Protein AF-A0A9P6XZH1-F1 (afdb_monomer)

Mean predicted aligned error: 18.63 Å

Solvent-accessibl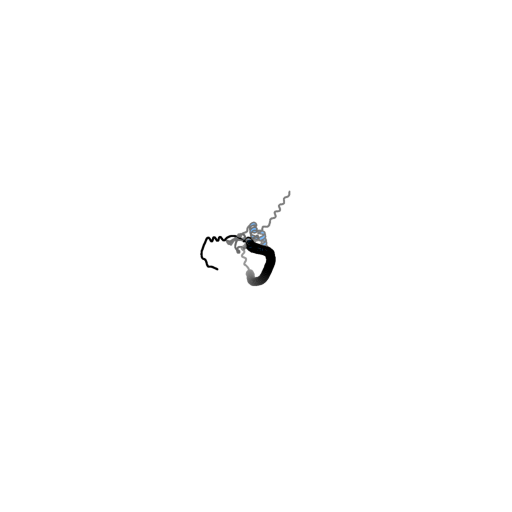e surface area (backbone atoms only — not comparable to full-atom values): 17317 Å² total; per-residue (Å²): 142,83,88,78,87,81,80,76,79,73,77,48,61,61,55,54,50,51,54,50,51,27,68,75,72,69,54,62,86,68,55,46,74,47,50,29,35,48,49,99,85,66,49,80,48,71,55,87,43,54,71,54,45,64,63,44,70,82,64,52,63,77,87,79,59,94,59,92,83,62,76,56,80,43,74,48,82,42,76,55,95,71,75,96,70,89,69,82,79,54,74,65,58,53,51,52,50,52,53,49,50,53,52,50,53,52,50,51,51,51,49,53,54,50,50,54,52,51,52,52,54,50,51,55,50,50,55,54,49,53,54,52,50,53,51,51,52,52,52,50,54,53,52,50,50,54,52,50,53,52,51,52,52,54,49,50,54,52,52,51,52,53,50,54,53,51,54,51,52,52,48,52,52,51,51,54,51,49,53,53,50,52,51,52,52,48,53,52,50,56,51,51,51,52,50,51,53,52,52,50,54,52,52,51,52,53,53,49,53,52,50,51,54,53,50,53,51,51,52,54,51,51,50,53,51,52,51,51,52,51,51,51,50,53,50,51,52,52,50,52,52,52,50,52,51,52,51,51,51,54,49,49,53,49,52,50,50,50,51,53,50,52,50,48,51,53,47,51,58,52,51,59,67,74,73,72,79,87,78,84,90,81,89,84,81,92,78,87,92,87,88,85,89,134

Secondary structure (DSSP, 8-state):
---------PPPHHHHHHHHHHHHHT--TTEEEEEEEE-TT--EEE--SHHHHHHHTTTGGGGT-S-TT---EEEEEEE-S---------HHHHHHHHHHHHHHHHHHHHHHHHHHHHHHHHHHHHHHHHHHHHHHHHHHHHHHHHHHHHHHHHHHHHHHHHHHHHHHHHHHHHHHHHHHHHHHHHHHHHHHHHHHHHHHHHHHHHHHHHHHHHHHHHHHHHHHHHHHHHHHHHHHHHHHHHHHHHHHHHHHHHHHHHHHHHHHHHHHHHHTTSS-SS--------S-------

pLDDT: mean 80.54, std 20.84, range [35.0, 98.75]

Foldseek 3Di:
DDDDDPPPPDDAPLNVVVVVCCVVVVDDPQKDKFKFFQDPVRDTDTPPHSVSCVVDVPPHCVPPDDDPVRRDGDMDIDRNPDDPDPDPDDPVVVVVVVVVVVVVVVVVVVVVVVVVVVVVVVVVVVVVVVVVVVVVVVVVVVVVVVVVVVVVVVVVVVVVVVVVVVVVVVVVVVVVVVVVVVVVVVVVVVVVVVVVVVVVVVVVVVVVVVVVVVVVVVVVVVVVVVVVVVVVVVVVVVVVVVVVVVVVVVVVVVVVVVVVVVVVVVVVVVVVVVPDDDDDDDDDDDDDDDDDDD

Radius of gyration: 93.46 Å; Cα contacts (8 Å, |Δi|>4): 73; chains: 1; bounding box: 173×123×226 Å

Structure (mmCIF, N/CA/C/O backbone):
data_AF-A0A9P6XZH1-F1
#
_entry.id   AF-A0A9P6XZH1-F1
#
loop_
_atom_site.group_PDB
_atom_site.id
_atom_site.type_symbol
_atom_site.label_atom_id
_atom_site.label_alt_id
_atom_site.label_comp_id
_atom_site.label_asym_id
_atom_site.label_entity_id
_atom_site.label_seq_id
_atom_site.pdbx_PDB_ins_code
_atom_site.Cartn_x
_atom_site.Cartn_y
_atom_site.Cartn_z
_atom_site.occupancy
_atom_site.B_iso_or_equiv
_atom_site.auth_seq_id
_atom_site.auth_comp_id
_atom_site.auth_asym_id
_atom_site.auth_atom_id
_atom_site.pdbx_PDB_model_num
ATOM 1 N N . MET A 1 1 ? 43.769 77.345 -58.300 1.00 46.88 1 MET A N 1
ATOM 2 C CA . MET A 1 1 ? 43.285 76.858 -59.608 1.00 46.88 1 MET A CA 1
ATOM 3 C C . MET A 1 1 ? 44.470 76.298 -60.385 1.00 46.88 1 MET A C 1
ATOM 5 O O . MET A 1 1 ? 45.182 77.077 -60.992 1.00 46.88 1 MET A O 1
ATOM 9 N N . VAL A 1 2 ? 44.703 74.984 -60.315 1.00 36.56 2 VAL A N 1
ATOM 10 C CA . VAL A 1 2 ? 45.304 74.173 -61.390 1.00 36.56 2 VAL A CA 1
ATOM 11 C C . VAL A 1 2 ? 44.669 72.792 -61.238 1.00 36.56 2 VAL A C 1
ATOM 13 O O . VAL A 1 2 ? 44.859 72.129 -60.223 1.00 36.56 2 VAL A O 1
ATOM 16 N N . ASN A 1 3 ? 43.817 72.447 -62.196 1.00 40.34 3 ASN A N 1
ATOM 17 C CA . ASN A 1 3 ? 43.136 71.167 -62.316 1.00 40.34 3 ASN A CA 1
ATOM 18 C C . ASN A 1 3 ? 44.073 70.235 -63.099 1.00 40.34 3 ASN A C 1
ATOM 20 O O . ASN A 1 3 ? 44.486 70.600 -64.199 1.00 40.34 3 ASN A O 1
ATOM 24 N N . VAL A 1 4 ? 44.456 69.092 -62.530 1.00 41.62 4 VAL A N 1
ATOM 25 C CA . VAL A 1 4 ? 45.242 68.066 -63.232 1.00 41.62 4 VAL A CA 1
ATOM 26 C C . VAL A 1 4 ? 44.451 66.767 -63.155 1.00 41.62 4 VAL A C 1
ATOM 28 O O . VAL A 1 4 ? 44.543 66.024 -62.180 1.00 41.62 4 VAL A O 1
ATOM 31 N N . ASP A 1 5 ? 43.639 66.537 -64.185 1.00 40.38 5 ASP A N 1
ATOM 32 C CA . ASP A 1 5 ? 42.941 65.278 -64.430 1.00 40.38 5 ASP A CA 1
ATOM 33 C C . ASP A 1 5 ? 43.968 64.168 -64.704 1.00 40.38 5 ASP A C 1
ATOM 35 O O . ASP A 1 5 ? 44.494 64.027 -65.809 1.00 40.38 5 ASP A O 1
ATOM 39 N N . TYR A 1 6 ? 44.258 63.352 -63.690 1.00 39.34 6 TYR A N 1
ATOM 40 C CA . TYR A 1 6 ? 44.938 62.070 -63.867 1.00 39.34 6 TYR A CA 1
ATOM 41 C C . TYR A 1 6 ? 43.943 61.044 -64.431 1.00 39.34 6 TYR A C 1
ATOM 43 O O . TYR A 1 6 ? 43.311 60.294 -63.686 1.00 39.34 6 TYR A O 1
ATOM 51 N N . TYR A 1 7 ? 43.818 60.972 -65.757 1.00 37.91 7 TYR A N 1
ATOM 52 C CA . TYR A 1 7 ? 43.222 59.808 -66.415 1.00 37.91 7 TYR A CA 1
ATOM 53 C C . TYR A 1 7 ? 44.199 58.626 -66.330 1.00 37.91 7 TYR A C 1
ATOM 55 O O . TYR A 1 7 ? 45.030 58.416 -67.210 1.00 37.91 7 TYR A O 1
ATOM 63 N N . TYR A 1 8 ? 44.096 57.822 -65.271 1.00 43.75 8 TYR A N 1
ATOM 64 C CA . TYR A 1 8 ? 44.592 56.446 -65.308 1.00 43.75 8 TYR A CA 1
ATOM 65 C C . TYR A 1 8 ? 43.749 55.675 -66.333 1.00 43.75 8 TYR A C 1
ATOM 67 O O . TYR A 1 8 ? 42.625 55.267 -66.035 1.00 43.75 8 TYR A O 1
ATOM 75 N N . GLN A 1 9 ? 44.273 55.468 -67.544 1.00 48.59 9 GLN A N 1
ATOM 76 C CA . GLN A 1 9 ? 43.750 54.443 -68.447 1.00 48.59 9 GLN A CA 1
ATOM 77 C C . GLN A 1 9 ? 43.939 53.087 -67.756 1.00 48.59 9 GLN A C 1
ATOM 79 O O . GLN A 1 9 ? 45.031 52.525 -67.741 1.00 48.59 9 GLN A O 1
ATOM 84 N N . ARG A 1 10 ? 42.883 52.578 -67.109 1.00 58.19 10 ARG A N 1
ATOM 85 C CA . ARG A 1 10 ? 42.848 51.184 -66.661 1.00 58.19 10 ARG A CA 1
ATOM 86 C C . ARG A 1 10 ? 42.957 50.308 -67.901 1.00 58.19 10 ARG A C 1
ATOM 88 O O . ARG A 1 10 ? 42.067 50.339 -68.743 1.00 58.19 10 ARG A O 1
ATOM 95 N N . GLU A 1 11 ? 44.030 49.532 -67.974 1.00 68.00 11 GLU A N 1
ATOM 96 C CA . GLU A 1 11 ? 44.177 48.455 -68.947 1.00 68.00 11 GLU A CA 1
ATOM 97 C C . GLU A 1 11 ? 42.948 47.539 -68.869 1.00 68.00 11 GLU A C 1
ATOM 99 O O . GLU A 1 11 ? 42.545 47.113 -67.771 1.00 68.00 11 GLU A O 1
ATOM 104 N N . SER A 1 12 ? 42.322 47.285 -70.018 1.00 76.31 12 SER A N 1
ATOM 105 C CA . SER A 1 12 ? 41.078 46.528 -70.057 1.00 76.31 12 SER A CA 1
ATOM 106 C C . SER A 1 12 ? 41.312 45.100 -69.543 1.00 76.31 12 SER A C 1
ATOM 108 O O . SER A 1 12 ? 42.428 44.564 -69.549 1.00 76.31 12 SER A O 1
ATOM 110 N N . MET A 1 13 ? 40.277 44.465 -68.997 1.00 73.06 13 MET A N 1
ATOM 111 C CA . MET A 1 13 ? 40.358 43.050 -68.614 1.00 73.06 13 MET A CA 1
ATOM 112 C C . MET A 1 13 ? 40.700 42.181 -69.831 1.00 73.06 13 MET A C 1
ATOM 114 O O . MET A 1 13 ? 41.489 41.242 -69.706 1.00 73.06 13 MET A O 1
ATOM 118 N N . TYR A 1 14 ? 40.166 42.554 -70.995 1.00 77.94 14 TYR A N 1
ATOM 119 C CA . TYR A 1 14 ? 40.452 41.930 -72.282 1.00 77.94 14 TYR A CA 1
ATOM 120 C C . TYR A 1 14 ? 41.951 41.953 -72.626 1.00 77.94 14 TYR A C 1
ATOM 122 O O . TYR A 1 14 ? 42.539 40.900 -72.882 1.00 77.94 14 TYR A O 1
ATOM 130 N N . ASP A 1 15 ? 42.593 43.121 -72.548 1.00 79.00 15 ASP A N 1
ATOM 131 C CA . ASP A 1 15 ? 44.013 43.291 -72.893 1.00 79.00 15 ASP A CA 1
ATOM 132 C C . ASP A 1 15 ? 44.929 42.510 -71.942 1.00 79.00 15 ASP A C 1
ATOM 134 O O . ASP A 1 15 ? 45.868 41.834 -72.371 1.00 79.00 15 ASP A O 1
ATOM 138 N N . ARG A 1 16 ? 44.605 42.505 -70.642 1.00 79.56 16 ARG A N 1
ATOM 139 C CA . ARG A 1 16 ? 45.358 41.741 -69.633 1.00 79.56 16 ARG A CA 1
ATOM 140 C C . ARG A 1 16 ? 45.277 40.233 -69.855 1.00 79.56 16 ARG A C 1
ATOM 142 O O . ARG A 1 16 ? 46.271 39.530 -69.669 1.00 79.56 16 ARG A O 1
ATOM 149 N N . LEU A 1 17 ? 44.110 39.723 -70.250 1.00 77.00 17 LEU A N 1
ATOM 150 C CA . LEU A 1 17 ? 43.939 38.310 -70.596 1.00 77.00 17 LEU A CA 1
ATOM 151 C C . LEU A 1 17 ? 44.739 37.944 -71.846 1.00 77.00 17 LEU A C 1
ATOM 153 O O . LEU A 1 17 ? 45.427 36.924 -71.834 1.00 77.00 17 LEU A O 1
ATOM 157 N N . GLN A 1 18 ? 44.720 38.784 -72.886 1.00 77.81 18 GLN A N 1
ATOM 158 C CA . GLN A 1 18 ? 45.546 38.566 -74.077 1.00 77.81 18 GLN A CA 1
ATOM 159 C C . GLN A 1 18 ? 47.037 38.520 -73.737 1.00 77.81 18 GLN A C 1
ATOM 161 O O . GLN A 1 18 ? 47.719 37.569 -74.121 1.00 77.81 18 GLN A O 1
ATOM 166 N N . ALA A 1 19 ? 47.534 39.496 -72.972 1.00 79.81 19 ALA A N 1
ATOM 167 C CA . ALA A 1 19 ? 48.934 39.550 -72.556 1.00 79.81 19 ALA A CA 1
ATOM 168 C C . ALA A 1 19 ? 49.346 38.299 -71.764 1.00 79.81 19 ALA A C 1
ATOM 170 O O . ALA A 1 19 ? 50.414 37.731 -71.991 1.00 79.81 19 ALA A O 1
ATOM 171 N N . ARG A 1 20 ? 48.471 37.812 -70.876 1.00 77.88 20 ARG A N 1
ATOM 172 C CA . ARG A 1 20 ? 48.743 36.622 -70.066 1.00 77.88 20 ARG A CA 1
ATOM 173 C C . ARG A 1 20 ? 48.728 35.333 -70.884 1.00 77.88 20 ARG A C 1
ATOM 175 O O . ARG A 1 20 ? 49.589 34.486 -70.673 1.00 77.88 20 ARG A O 1
ATOM 182 N N . VAL A 1 21 ? 47.807 35.189 -71.839 1.00 75.00 21 VAL A N 1
ATOM 183 C CA . VAL A 1 21 ? 47.810 34.056 -72.781 1.00 75.00 21 VAL A CA 1
ATOM 184 C C . VAL A 1 21 ? 49.083 34.074 -73.631 1.00 75.00 21 VAL A C 1
ATOM 186 O O . VAL A 1 21 ? 49.733 33.038 -73.759 1.00 75.00 21 VAL A O 1
ATOM 189 N N . ARG A 1 22 ? 49.507 35.243 -74.134 1.00 79.44 22 ARG A N 1
ATOM 190 C CA . ARG A 1 22 ? 50.791 35.375 -74.846 1.00 79.44 22 ARG A CA 1
ATOM 191 C C . ARG A 1 22 ? 51.971 34.958 -73.976 1.00 79.44 22 ARG A C 1
ATOM 193 O O . ARG A 1 22 ? 52.802 34.181 -74.428 1.00 79.44 22 ARG A O 1
ATOM 200 N N . GLN A 1 23 ? 52.017 35.410 -72.725 1.00 75.81 23 GLN A N 1
ATOM 201 C CA . GLN A 1 23 ? 53.100 35.077 -71.800 1.00 75.81 23 GLN A CA 1
ATOM 202 C C . GLN A 1 23 ? 53.159 33.578 -71.473 1.00 75.81 23 GLN A C 1
ATOM 204 O O . GLN A 1 23 ? 54.242 33.002 -71.438 1.00 75.81 23 GLN A O 1
ATOM 209 N N . VAL A 1 24 ? 52.010 32.950 -71.214 1.00 72.31 24 VAL A N 1
ATOM 210 C CA . VAL A 1 24 ? 51.945 31.542 -70.790 1.00 72.31 24 VAL A CA 1
ATOM 211 C C . VAL A 1 24 ? 52.242 30.590 -71.946 1.00 72.31 24 VAL A C 1
ATOM 213 O O . VAL A 1 24 ? 52.914 29.583 -71.742 1.00 72.31 24 VAL A O 1
ATOM 216 N N . PHE A 1 25 ? 51.759 30.902 -73.151 1.00 72.75 25 PHE A N 1
ATOM 217 C CA . PHE A 1 25 ? 51.848 30.002 -74.304 1.00 72.75 25 PHE A CA 1
ATOM 218 C C . PHE A 1 25 ? 52.878 30.433 -75.361 1.00 72.75 25 PHE A C 1
ATOM 220 O O . PHE A 1 25 ? 53.092 29.707 -76.327 1.00 72.75 25 PHE A O 1
ATOM 227 N N . GLY A 1 26 ? 53.534 31.584 -75.188 1.00 74.25 26 GLY A N 1
ATOM 228 C CA . GLY A 1 26 ? 54.599 32.066 -76.072 1.00 74.25 26 GLY A CA 1
ATOM 229 C C . GLY A 1 26 ? 54.117 32.595 -77.427 1.00 74.25 26 GLY A C 1
ATOM 230 O O . GLY A 1 26 ? 54.862 32.533 -78.403 1.00 74.25 26 GLY A O 1
ATOM 231 N N . PHE A 1 27 ? 52.879 33.089 -77.523 1.00 75.81 27 PHE A N 1
ATOM 232 C CA . PHE A 1 27 ? 52.337 33.575 -78.795 1.00 75.81 27 PHE A CA 1
ATOM 233 C C . PHE A 1 27 ? 52.876 34.967 -79.175 1.00 75.81 27 PHE A C 1
ATOM 235 O O . PHE A 1 27 ? 52.843 35.874 -78.341 1.00 75.81 27 PHE A O 1
ATOM 242 N N . PRO A 1 28 ? 53.292 35.173 -80.440 1.00 73.56 28 PRO A N 1
ATOM 243 C CA . PRO A 1 28 ? 53.663 36.486 -80.968 1.00 73.56 28 PRO A CA 1
ATOM 244 C C . PRO A 1 28 ? 52.536 37.533 -80.920 1.00 73.56 28 PRO A C 1
ATOM 246 O O . PRO A 1 28 ? 51.348 37.201 -80.958 1.00 73.56 28 PRO A O 1
ATOM 249 N N . ASP A 1 29 ? 52.906 38.817 -80.957 1.00 75.38 29 ASP A N 1
ATOM 250 C CA . ASP A 1 29 ? 51.956 39.942 -80.885 1.00 75.38 29 ASP A CA 1
ATOM 251 C C . ASP A 1 29 ? 50.967 40.014 -82.054 1.00 75.38 29 ASP A C 1
ATOM 253 O O . ASP A 1 29 ? 49.872 40.555 -81.903 1.00 75.38 29 ASP A O 1
ATOM 257 N N . HIS A 1 30 ? 51.315 39.428 -83.202 1.00 75.69 30 HIS A N 1
ATOM 258 C CA . HIS A 1 30 ? 50.436 39.391 -84.368 1.00 75.69 30 HIS A CA 1
ATOM 259 C C . HIS A 1 30 ? 49.273 38.400 -84.221 1.00 75.69 30 HIS A C 1
ATOM 261 O O . HIS A 1 30 ? 48.380 38.408 -85.053 1.00 75.69 30 HIS A O 1
ATOM 267 N N . PHE A 1 31 ? 49.228 37.552 -83.188 1.00 70.00 31 PHE A N 1
ATOM 268 C CA . PHE A 1 31 ? 48.045 36.728 -82.943 1.00 70.00 31 PHE A CA 1
ATOM 269 C C . PHE A 1 31 ? 46.962 37.524 -82.219 1.00 70.00 31 PHE A C 1
ATOM 271 O O . PHE A 1 31 ? 47.210 38.169 -81.189 1.00 70.00 31 PHE A O 1
ATOM 278 N N . LYS A 1 32 ? 45.735 37.436 -82.742 1.00 75.50 32 LYS A N 1
ATOM 279 C CA . LYS A 1 32 ? 44.539 37.993 -82.109 1.00 75.50 32 LYS A CA 1
ATOM 280 C C . LYS A 1 32 ? 43.798 36.882 -81.377 1.00 75.50 32 LYS A C 1
ATOM 282 O O . LYS A 1 32 ? 43.464 35.846 -81.950 1.00 75.50 32 LYS A O 1
ATOM 287 N N . PHE A 1 33 ? 43.510 37.120 -80.103 1.00 77.38 33 PHE A N 1
ATOM 288 C CA . PHE A 1 33 ? 42.741 36.195 -79.276 1.00 77.38 33 PHE A CA 1
ATOM 289 C C . PHE A 1 33 ? 41.309 36.682 -79.182 1.00 77.38 33 PHE A C 1
ATOM 291 O O . PHE A 1 33 ? 41.079 37.866 -78.918 1.00 77.38 33 PHE A O 1
ATOM 298 N N . LYS A 1 34 ? 40.362 35.764 -79.360 1.00 80.50 34 LYS A N 1
ATOM 299 C CA . LYS A 1 34 ? 38.958 35.981 -79.016 1.00 80.50 34 LYS A CA 1
ATOM 300 C C . LYS A 1 34 ? 38.612 35.077 -77.844 1.00 80.50 34 LYS A C 1
ATOM 302 O O . LYS A 1 34 ? 38.810 33.863 -77.913 1.00 80.50 34 LYS A O 1
ATOM 307 N N . PHE A 1 35 ? 38.092 35.680 -76.786 1.00 79.75 35 PHE A N 1
ATOM 308 C CA . PHE A 1 35 ? 37.581 34.962 -75.627 1.00 79.75 35 PHE A CA 1
ATOM 309 C C . PHE A 1 35 ? 36.072 34.848 -75.759 1.00 79.75 35 PHE A C 1
ATOM 311 O O . PHE A 1 35 ? 35.399 35.833 -76.066 1.00 79.75 35 PHE A O 1
ATOM 318 N N . GLY A 1 36 ? 35.551 33.651 -75.548 1.00 76.25 36 GLY A N 1
ATOM 319 C CA . GLY A 1 36 ? 34.136 33.378 -75.691 1.00 76.25 36 GLY A CA 1
ATOM 320 C C . GLY A 1 36 ? 33.724 32.134 -74.931 1.00 76.25 36 GLY A C 1
ATOM 321 O O . GLY A 1 36 ? 34.524 31.482 -74.256 1.00 76.25 36 GLY A O 1
ATOM 322 N N . TYR A 1 37 ? 32.453 31.810 -75.055 1.00 73.81 37 TYR A N 1
ATOM 323 C CA . TYR A 1 37 ? 31.893 30.551 -74.594 1.00 73.81 37 TYR A CA 1
ATOM 324 C C . TYR A 1 37 ? 31.070 29.943 -75.725 1.00 73.81 37 TYR A C 1
ATOM 326 O O . TYR A 1 37 ? 30.759 30.620 -76.706 1.00 73.81 37 TYR A O 1
ATOM 334 N N . LYS A 1 38 ? 30.746 28.660 -75.595 1.00 70.12 38 LYS A N 1
ATOM 335 C CA . LYS A 1 38 ? 29.769 28.003 -76.459 1.00 70.12 38 LYS A CA 1
ATOM 336 C C . LYS A 1 38 ? 28.414 28.065 -75.786 1.00 70.12 38 LYS A C 1
ATOM 338 O O . LYS A 1 38 ? 28.316 27.725 -74.609 1.00 70.12 38 LYS A O 1
ATOM 343 N N . ASP A 1 39 ? 27.408 28.568 -76.483 1.00 70.62 39 ASP A N 1
ATOM 344 C CA . ASP A 1 39 ? 26.055 28.521 -75.950 1.00 70.62 39 ASP A CA 1
ATOM 345 C C . ASP A 1 39 ? 25.456 27.107 -76.076 1.00 70.62 39 ASP A C 1
ATOM 347 O O . ASP A 1 39 ? 26.088 26.163 -76.551 1.00 70.62 39 ASP A O 1
ATOM 351 N N . LYS A 1 40 ? 24.215 26.968 -75.618 1.00 70.00 40 LYS A N 1
ATOM 352 C CA . LYS A 1 40 ? 23.415 25.734 -75.656 1.00 70.00 40 LYS A CA 1
ATOM 353 C C . LYS A 1 40 ? 23.122 25.214 -77.072 1.00 70.00 40 LYS A C 1
ATOM 355 O O . LYS A 1 40 ? 22.720 24.064 -77.213 1.00 70.00 40 LYS A O 1
ATOM 360 N N . GLU A 1 41 ? 23.327 26.032 -78.103 1.00 75.31 41 GLU A N 1
AT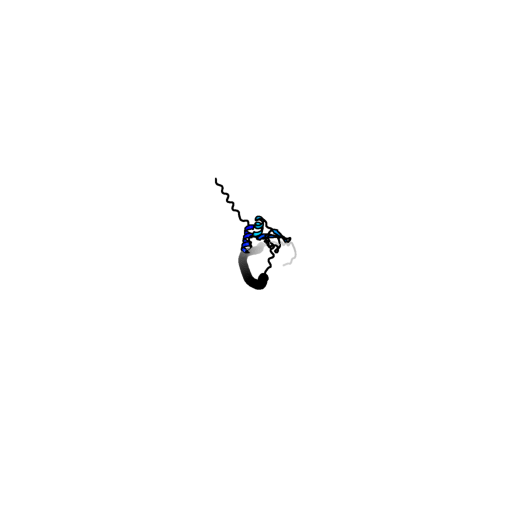OM 361 C CA . GLU A 1 4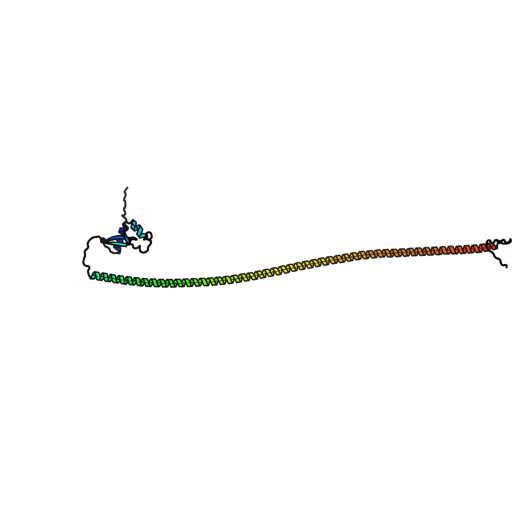1 ? 23.241 25.648 -79.519 1.00 75.31 41 GLU A CA 1
ATOM 362 C C . GLU A 1 41 ? 24.634 25.349 -80.107 1.00 75.31 41 GLU A C 1
ATOM 364 O O . GLU A 1 41 ? 24.756 24.999 -81.279 1.00 75.31 41 GLU A O 1
ATOM 369 N N . ASN A 1 42 ? 25.675 25.369 -79.259 1.00 70.75 42 ASN A N 1
ATOM 370 C CA . ASN A 1 42 ? 27.088 25.158 -79.573 1.00 70.75 42 ASN A CA 1
ATOM 371 C C . ASN A 1 42 ? 27.710 26.286 -80.423 1.00 70.75 42 ASN A C 1
ATOM 373 O O . ASN A 1 42 ? 28.803 26.107 -80.974 1.00 70.75 42 ASN A O 1
ATOM 377 N N . ASP A 1 43 ? 27.070 27.458 -80.469 1.00 75.06 43 ASP A N 1
ATOM 378 C CA . ASP A 1 43 ? 27.572 28.644 -81.160 1.00 75.06 43 ASP A CA 1
ATOM 379 C C . ASP A 1 43 ? 28.588 29.403 -80.297 1.00 75.06 43 ASP A C 1
ATOM 381 O O . ASP A 1 43 ? 28.432 29.555 -79.083 1.00 75.06 43 ASP A O 1
ATOM 385 N N . PHE A 1 44 ? 29.669 29.891 -80.919 1.00 73.50 44 PHE A N 1
ATOM 386 C CA . PHE A 1 44 ? 30.720 30.620 -80.205 1.00 73.50 44 PHE A CA 1
ATOM 387 C C . PHE A 1 44 ? 30.343 32.090 -80.002 1.00 73.50 44 PHE A C 1
ATOM 389 O O . PHE A 1 44 ? 30.406 32.906 -80.927 1.00 73.50 44 PHE A O 1
ATOM 396 N N . VAL A 1 45 ? 30.030 32.448 -78.760 1.00 74.50 45 VAL A N 1
ATOM 397 C CA . VAL A 1 45 ? 29.670 33.809 -78.364 1.00 74.50 45 VAL A CA 1
ATOM 398 C C . VAL A 1 45 ? 30.905 34.547 -77.852 1.00 74.50 45 VAL A C 1
ATOM 400 O O . VAL A 1 45 ? 31.478 34.207 -76.815 1.00 74.50 45 VAL A O 1
ATOM 403 N N . VAL A 1 46 ? 31.319 35.589 -78.577 1.00 79.75 46 VAL A N 1
ATOM 404 C CA . VAL A 1 46 ? 32.503 36.400 -78.247 1.00 79.75 46 VAL A CA 1
ATOM 405 C C . VAL A 1 46 ? 32.195 37.389 -77.120 1.00 79.75 46 VAL A C 1
ATOM 407 O O . VAL A 1 46 ? 31.243 38.167 -77.196 1.00 79.75 46 VAL A O 1
ATOM 410 N N . LEU A 1 47 ? 33.054 37.427 -76.102 1.00 79.00 47 LEU A N 1
ATOM 411 C CA . LEU A 1 47 ? 33.014 38.421 -75.030 1.00 79.00 47 LEU A CA 1
ATOM 412 C C . LEU A 1 47 ? 33.750 39.687 -75.482 1.00 79.00 47 LEU A C 1
ATOM 414 O O . LEU A 1 47 ? 34.966 39.795 -75.347 1.00 79.00 47 LEU A O 1
ATOM 418 N N . GLY A 1 48 ? 33.006 40.636 -76.050 1.00 70.19 48 GLY A N 1
ATOM 419 C CA . GLY A 1 48 ? 33.560 41.848 -76.665 1.00 70.19 48 GLY A CA 1
ATOM 420 C C . GLY A 1 48 ? 33.777 43.029 -75.716 1.00 70.19 48 GLY A C 1
ATOM 421 O O . GLY A 1 48 ? 34.258 44.069 -76.153 1.00 70.19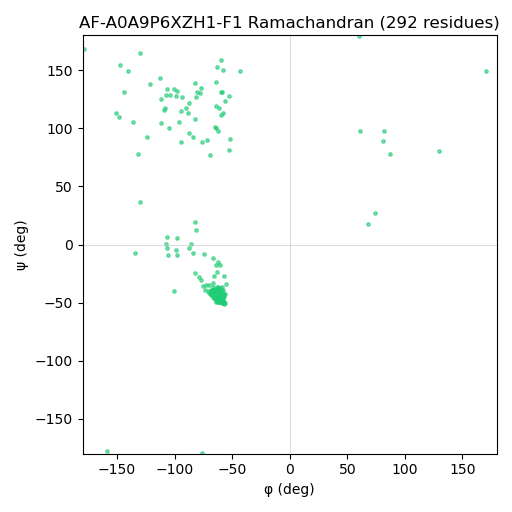 48 GLY A O 1
ATOM 422 N N . SER A 1 49 ? 33.404 42.915 -74.438 1.00 75.81 49 SER A N 1
ATOM 423 C CA . SER A 1 49 ? 33.543 44.011 -73.473 1.00 75.81 49 SER A CA 1
ATOM 424 C C . SER A 1 49 ? 33.999 43.548 -72.092 1.00 75.81 49 SER A C 1
ATOM 426 O O . SER A 1 49 ? 33.627 42.474 -71.615 1.00 75.81 49 SER A O 1
ATOM 428 N N . ASP A 1 50 ? 34.723 44.425 -71.396 1.00 73.88 50 ASP A N 1
ATOM 429 C CA . ASP A 1 50 ? 35.164 44.212 -70.013 1.00 73.88 50 ASP A CA 1
ATOM 430 C C . ASP A 1 50 ? 34.008 43.911 -69.061 1.00 73.88 50 ASP A C 1
ATOM 432 O O . ASP A 1 50 ? 34.157 43.121 -68.128 1.00 73.88 50 ASP A O 1
ATOM 436 N N . ARG A 1 51 ? 32.833 44.503 -69.306 1.00 74.25 51 ARG A N 1
ATOM 437 C CA . ARG A 1 51 ? 31.630 44.243 -68.510 1.00 74.25 51 ARG A CA 1
ATOM 438 C C . ARG A 1 51 ? 31.154 42.799 -68.671 1.00 74.25 51 ARG A C 1
ATOM 440 O O . ARG 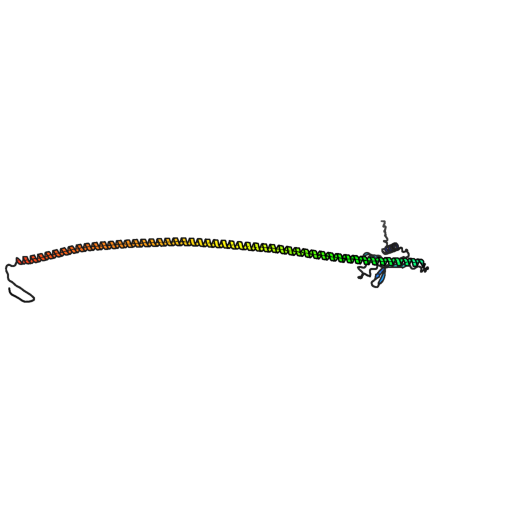A 1 51 ? 30.790 42.180 -67.676 1.00 74.25 51 ARG A O 1
ATOM 447 N N . GLN A 1 52 ? 31.178 42.262 -69.891 1.00 72.94 52 GLN A N 1
ATOM 448 C CA . GLN A 1 52 ? 30.813 40.867 -70.160 1.00 72.94 52 GLN A CA 1
ATOM 449 C C . GLN A 1 52 ? 31.837 39.898 -69.555 1.00 72.94 52 GLN A C 1
ATOM 451 O O . GLN A 1 52 ? 31.451 38.933 -68.901 1.00 72.94 52 GLN A O 1
ATOM 456 N N . MET A 1 53 ? 33.134 40.188 -69.684 1.00 72.50 53 MET A N 1
ATOM 457 C CA . MET A 1 53 ? 34.192 39.372 -69.077 1.00 72.50 53 MET A CA 1
ATOM 458 C C . MET A 1 53 ? 34.122 39.363 -67.547 1.00 72.50 53 MET A C 1
ATOM 460 O O . MET A 1 53 ? 34.166 38.302 -66.930 1.00 72.50 53 MET A O 1
ATOM 464 N N . SER A 1 54 ? 33.933 40.531 -66.927 1.00 69.88 54 SER A N 1
ATOM 465 C CA . SER A 1 54 ? 33.838 40.664 -65.467 1.00 69.88 54 SER A CA 1
ATOM 466 C C . SER A 1 54 ? 32.604 39.973 -64.887 1.00 69.88 54 SER A C 1
ATOM 468 O O . SER A 1 54 ? 32.616 39.581 -63.726 1.00 69.88 54 SER A O 1
ATOM 470 N N . ALA A 1 55 ? 31.531 39.837 -65.671 1.00 68.31 55 ALA A N 1
ATOM 471 C CA . ALA A 1 55 ? 30.323 39.141 -65.240 1.00 68.31 55 ALA A CA 1
ATOM 472 C C . ALA A 1 55 ? 30.483 37.611 -65.267 1.00 68.31 55 ALA A C 1
ATOM 474 O O . ALA A 1 55 ? 29.861 36.928 -64.458 1.00 68.31 55 ALA A O 1
ATOM 475 N N . ILE A 1 56 ? 31.311 37.085 -66.174 1.00 67.88 56 ILE A N 1
ATOM 476 C CA . ILE A 1 56 ? 31.404 35.644 -66.456 1.00 67.88 56 ILE A CA 1
ATOM 477 C C . ILE A 1 56 ? 32.611 34.998 -65.757 1.00 67.88 56 ILE A C 1
ATOM 479 O O . ILE A 1 56 ? 32.492 33.904 -65.213 1.00 67.88 56 ILE A O 1
ATOM 483 N N . LEU A 1 57 ? 33.766 35.670 -65.715 1.00 64.31 57 LEU A N 1
ATOM 484 C CA . LEU A 1 57 ? 35.021 35.091 -65.208 1.00 64.31 57 LEU A CA 1
ATOM 485 C C . LEU A 1 57 ? 35.060 34.810 -63.688 1.00 64.31 57 LEU A C 1
ATOM 487 O O . LEU A 1 57 ? 35.620 33.781 -63.317 1.00 64.31 57 LEU A O 1
ATOM 491 N N . PRO A 1 58 ? 34.514 35.660 -62.789 1.00 58.22 58 PRO A N 1
ATOM 492 C CA . PRO A 1 58 ? 34.629 35.440 -61.342 1.00 58.22 58 PRO A CA 1
ATOM 493 C C . PRO A 1 58 ? 33.612 34.451 -60.770 1.00 58.22 58 PRO A C 1
ATOM 495 O O . PRO A 1 58 ? 33.843 33.898 -59.700 1.00 58.22 58 PRO A O 1
ATOM 498 N N . TYR A 1 59 ? 32.466 34.283 -61.434 1.00 54.88 59 TYR A N 1
ATOM 499 C CA . TYR A 1 59 ? 31.323 33.550 -60.882 1.00 54.88 59 TYR A CA 1
ATOM 500 C C . TYR A 1 59 ? 31.118 32.169 -61.497 1.00 54.88 59 TYR A C 1
ATOM 502 O O . TYR A 1 59 ? 30.281 31.425 -60.996 1.00 54.88 59 TYR A O 1
ATOM 510 N N . GLY A 1 60 ? 31.835 31.829 -62.572 1.00 55.31 60 GLY A N 1
ATOM 511 C CA . GLY A 1 60 ? 31.494 30.644 -63.352 1.00 55.31 60 GLY A CA 1
ATOM 512 C C . GLY A 1 60 ? 30.075 30.730 -63.936 1.00 55.31 60 GLY A C 1
ATOM 513 O O . GLY A 1 60 ? 29.351 31.714 -63.766 1.00 55.31 60 GLY A O 1
ATOM 514 N N . TYR A 1 61 ? 29.676 29.699 -64.677 1.00 53.25 61 TYR A N 1
ATOM 515 C CA . TYR A 1 61 ? 28.420 29.680 -65.438 1.00 53.25 61 TYR A CA 1
ATOM 516 C C . TYR A 1 61 ? 27.178 29.320 -64.599 1.00 53.25 61 TYR A C 1
ATOM 518 O O . TYR A 1 61 ? 26.101 29.103 -65.153 1.00 53.25 61 TYR A O 1
ATOM 526 N N . ASP A 1 62 ? 27.294 29.310 -63.268 1.00 51.50 62 ASP A N 1
ATOM 527 C CA . ASP A 1 62 ? 26.266 28.835 -62.325 1.00 51.50 62 ASP A CA 1
ATOM 528 C C . ASP A 1 62 ? 24.941 29.616 -62.400 1.00 51.50 62 ASP A C 1
ATOM 530 O O . ASP A 1 62 ? 23.909 29.143 -61.930 1.00 51.50 62 ASP A O 1
ATOM 534 N N . ARG A 1 63 ? 24.940 30.818 -62.999 1.00 51.44 63 ARG A N 1
ATOM 535 C CA . ARG A 1 63 ? 23.726 31.634 -63.197 1.00 51.44 63 ARG A CA 1
ATOM 536 C C . ARG A 1 63 ? 23.107 31.540 -64.595 1.00 51.44 63 ARG A C 1
ATOM 538 O O . ARG A 1 63 ? 22.061 32.150 -64.803 1.00 51.44 63 ARG A O 1
ATOM 545 N N . PHE A 1 64 ? 23.726 30.833 -65.546 1.00 50.69 64 PHE A N 1
ATOM 546 C CA . PHE A 1 64 ? 23.338 30.899 -66.965 1.00 50.69 64 PHE A CA 1
ATOM 547 C C . PHE A 1 64 ? 23.213 29.542 -67.693 1.00 50.69 64 PHE A C 1
ATOM 549 O O . PHE A 1 64 ? 22.707 29.540 -68.813 1.00 50.69 64 PHE A O 1
ATOM 556 N N . SER A 1 65 ? 23.591 28.401 -67.093 1.00 47.06 65 SER A N 1
ATOM 557 C CA . SER A 1 65 ? 23.258 27.052 -67.609 1.00 47.06 65 SER A CA 1
ATOM 558 C C . SER A 1 65 ? 23.076 26.030 -66.474 1.00 47.06 65 SER A C 1
ATOM 560 O O . SER A 1 65 ? 23.605 26.211 -65.381 1.00 47.06 65 SER A O 1
ATOM 562 N N . THR A 1 66 ? 22.303 24.969 -66.724 1.00 48.72 66 THR A N 1
ATOM 563 C CA . THR A 1 66 ? 21.935 23.917 -65.755 1.00 48.72 66 THR A CA 1
ATOM 564 C C . THR A 1 66 ? 22.644 22.577 -65.991 1.00 48.72 66 THR A C 1
ATOM 566 O O . THR A 1 66 ? 22.293 21.600 -65.329 1.00 48.72 66 THR A O 1
ATOM 569 N N . LEU A 1 67 ? 23.599 22.487 -66.928 1.00 48.69 67 LEU A N 1
ATOM 570 C CA . LEU A 1 67 ? 24.277 21.230 -67.278 1.00 48.69 67 LEU A CA 1
ATOM 571 C C . LEU A 1 67 ? 25.812 21.293 -67.094 1.00 48.69 67 LEU A C 1
ATOM 573 O O . LEU A 1 67 ? 26.425 22.282 -67.494 1.00 48.69 67 LEU A O 1
ATOM 577 N N . PRO A 1 68 ? 26.455 20.235 -66.542 1.00 49.78 68 PRO A N 1
ATOM 578 C CA . PRO A 1 68 ? 27.895 20.208 -66.248 1.00 49.78 68 PRO A CA 1
ATOM 579 C C . PRO A 1 68 ? 28.870 20.241 -67.431 1.00 49.78 68 PRO A C 1
ATOM 581 O O . PRO A 1 68 ? 30.073 20.384 -67.230 1.00 49.78 68 PRO A O 1
ATOM 584 N N . GLU A 1 69 ? 28.387 20.064 -68.654 1.00 51.69 69 GLU A N 1
ATOM 585 C CA . GLU A 1 69 ? 29.232 19.888 -69.843 1.00 51.69 69 GLU A CA 1
ATOM 586 C C . GLU A 1 69 ? 29.422 21.203 -70.631 1.00 51.69 69 GLU A C 1
ATOM 588 O O . GLU A 1 69 ? 30.314 21.296 -71.473 1.00 51.69 69 GLU A O 1
ATO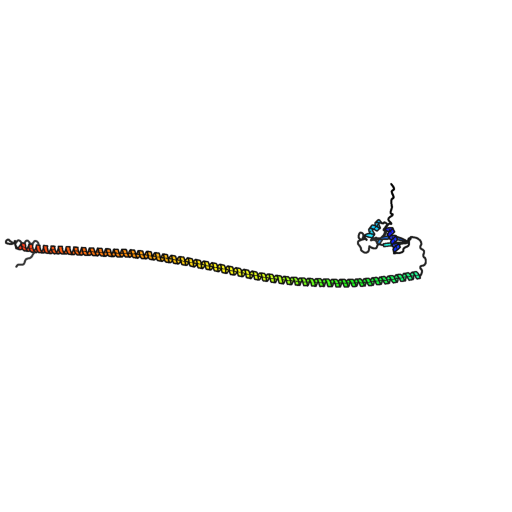M 593 N N . ASP A 1 70 ? 28.681 22.260 -70.272 1.00 48.34 70 ASP A N 1
ATOM 594 C CA . ASP A 1 70 ? 28.696 23.578 -70.933 1.00 48.34 70 ASP A CA 1
ATOM 595 C C . ASP A 1 70 ? 29.799 24.527 -70.403 1.00 48.34 70 ASP A C 1
ATOM 597 O O . ASP A 1 70 ? 29.938 25.665 -70.851 1.00 48.34 70 ASP A O 1
ATOM 601 N N . TYR A 1 71 ? 30.610 24.086 -69.434 1.00 52.59 71 TYR A N 1
ATOM 602 C CA . TYR A 1 71 ? 31.569 24.927 -68.694 1.00 52.59 71 TYR A CA 1
ATOM 603 C C . TYR A 1 71 ? 32.918 25.166 -69.396 1.00 52.59 71 TYR A C 1
ATOM 605 O O . TYR A 1 71 ? 33.908 25.530 -68.753 1.00 52.59 71 TYR A O 1
ATOM 613 N N . LEU A 1 72 ? 33.010 24.973 -70.710 1.00 54.91 72 LEU A N 1
ATOM 614 C CA . LEU A 1 72 ? 34.263 25.185 -71.431 1.00 54.91 72 LEU A CA 1
ATOM 615 C C . LEU A 1 72 ? 34.381 26.643 -71.874 1.00 54.91 72 LEU A C 1
ATOM 617 O O . LEU A 1 72 ? 33.904 27.047 -72.934 1.00 54.91 72 LEU A O 1
ATOM 621 N N . MET A 1 73 ? 35.083 27.438 -71.065 1.00 58.19 73 MET A N 1
ATOM 622 C CA . MET A 1 73 ? 35.630 28.711 -71.525 1.00 58.19 73 MET A CA 1
ATOM 623 C C . MET A 1 73 ? 36.576 28.421 -72.694 1.00 58.19 73 MET A C 1
ATOM 625 O O . MET A 1 73 ? 37.623 27.796 -72.526 1.00 58.19 73 MET A O 1
ATOM 629 N N . CYS A 1 74 ? 36.177 28.838 -73.889 1.00 58.91 74 CYS A N 1
ATOM 630 C CA . CYS A 1 74 ? 36.910 28.561 -75.112 1.00 58.91 74 CYS A CA 1
ATOM 631 C C . CYS A 1 74 ? 37.646 29.833 -75.530 1.00 58.91 74 CYS A C 1
ATOM 633 O O . CYS A 1 74 ? 37.055 30.909 -75.648 1.00 58.91 74 CYS A O 1
ATOM 635 N N . PHE A 1 75 ? 38.947 29.724 -75.780 1.00 62.03 75 PHE A N 1
ATOM 636 C CA . PHE A 1 75 ? 39.675 30.773 -76.479 1.00 62.03 75 PHE A CA 1
ATOM 637 C C . PHE A 1 75 ? 39.983 30.280 -77.885 1.00 62.03 75 PHE A C 1
ATOM 639 O O . PHE A 1 75 ? 40.420 29.147 -78.078 1.00 62.03 75 PHE A O 1
ATOM 646 N N . THR A 1 76 ? 39.727 31.136 -78.868 1.00 63.25 76 THR A N 1
ATOM 647 C CA . THR A 1 76 ? 40.077 30.848 -80.257 1.00 63.25 76 THR A CA 1
ATOM 648 C C . THR A 1 76 ? 41.253 31.730 -80.640 1.00 63.25 76 THR A C 1
ATOM 650 O O . THR A 1 76 ? 41.225 32.948 -80.431 1.00 63.25 76 THR A O 1
ATOM 653 N N . ILE A 1 77 ? 42.292 31.103 -81.184 1.00 61.56 77 ILE A N 1
ATOM 654 C CA . ILE A 1 77 ? 43.437 31.791 -81.771 1.00 61.56 77 ILE A CA 1
ATOM 655 C C . ILE A 1 77 ? 43.098 32.011 -83.238 1.00 61.56 77 ILE A C 1
ATOM 657 O O . ILE A 1 77 ? 42.903 31.045 -83.972 1.00 61.56 77 ILE A O 1
ATOM 661 N N . VAL A 1 78 ? 43.015 33.270 -83.657 1.00 61.28 78 VAL A N 1
ATOM 662 C CA . VAL A 1 78 ? 42.842 33.601 -85.071 1.00 61.28 78 VAL A CA 1
ATOM 663 C C . VAL A 1 78 ? 44.169 34.181 -85.562 1.00 61.28 78 VAL A C 1
ATOM 665 O O . VAL A 1 78 ? 44.609 35.197 -85.009 1.00 61.28 78 VAL A O 1
ATOM 668 N N . PRO A 1 79 ? 44.849 33.542 -86.533 1.00 53.53 79 PRO A N 1
ATOM 669 C CA . PRO A 1 79 ? 45.991 34.166 -87.184 1.00 53.53 79 PRO A CA 1
ATOM 670 C C . PRO A 1 79 ? 45.518 35.461 -87.851 1.00 53.53 79 PRO A C 1
ATOM 672 O O . PRO A 1 79 ? 44.475 35.485 -88.497 1.00 53.53 79 PRO A O 1
ATOM 675 N N . ASP A 1 80 ? 46.237 36.560 -87.627 1.00 52.50 80 ASP A N 1
ATOM 676 C CA . ASP A 1 80 ? 45.950 37.835 -88.288 1.00 52.50 80 ASP A CA 1
ATOM 677 C C . ASP A 1 80 ? 46.181 37.632 -89.787 1.00 52.50 80 ASP A C 1
ATOM 679 O O . ASP A 1 80 ? 47.273 37.220 -90.172 1.00 52.50 80 ASP A O 1
ATOM 683 N N . ASP A 1 81 ? 45.132 37.822 -90.594 1.00 55.03 81 ASP A N 1
ATOM 684 C CA . ASP A 1 81 ? 45.067 37.515 -92.028 1.00 55.03 81 ASP A CA 1
ATOM 685 C C . ASP A 1 81 ? 46.222 38.152 -92.816 1.00 55.03 81 ASP A C 1
ATOM 687 O O . ASP A 1 81 ? 46.054 39.205 -93.431 1.00 55.03 81 ASP A O 1
ATOM 691 N N . LYS A 1 82 ? 47.404 37.526 -92.812 1.00 46.50 82 LYS A N 1
ATOM 692 C CA . LYS A 1 82 ? 48.522 37.795 -93.717 1.00 46.50 82 LYS A CA 1
ATOM 693 C C . LYS A 1 82 ? 49.355 36.534 -93.926 1.00 46.50 82 LYS A C 1
ATOM 695 O O . LYS A 1 82 ? 50.119 36.118 -93.062 1.00 46.50 82 LYS A O 1
ATOM 700 N N . ASN A 1 83 ? 49.283 36.066 -95.169 1.00 43.16 83 ASN A N 1
ATOM 701 C CA . ASN A 1 83 ? 50.221 35.188 -95.863 1.00 43.16 83 ASN A CA 1
ATOM 702 C C . ASN A 1 83 ? 50.095 33.692 -95.561 1.00 43.16 83 ASN A C 1
ATOM 704 O O . ASN A 1 83 ? 50.845 33.120 -94.774 1.00 43.16 83 ASN A O 1
ATOM 708 N N . GLU A 1 84 ? 49.246 33.041 -96.357 1.00 46.62 84 GLU A N 1
ATOM 709 C CA . GLU A 1 84 ? 49.522 31.702 -96.875 1.00 46.62 84 GLU A CA 1
ATOM 710 C C . GLU A 1 84 ? 50.914 31.700 -97.538 1.00 46.62 84 GLU A C 1
ATOM 712 O O . GLU A 1 84 ? 51.078 32.024 -98.714 1.00 46.62 84 GLU A O 1
ATOM 717 N N . ARG A 1 85 ? 51.956 31.382 -96.768 1.00 44.50 85 ARG A N 1
ATOM 718 C CA . ARG A 1 85 ? 53.201 30.842 -97.314 1.00 44.50 85 ARG A CA 1
ATOM 719 C C . ARG A 1 85 ? 53.222 29.358 -97.005 1.00 44.50 85 ARG A C 1
ATOM 721 O O . ARG A 1 85 ? 53.517 28.941 -95.891 1.00 44.50 85 ARG A O 1
ATOM 728 N N . THR A 1 86 ? 52.882 28.564 -98.011 1.00 50.09 86 THR A N 1
ATOM 729 C CA . THR A 1 86 ? 53.194 27.137 -98.071 1.00 50.09 86 THR A CA 1
ATOM 730 C C . THR A 1 86 ? 54.701 26.966 -98.258 1.00 50.09 86 THR A C 1
ATOM 732 O O . THR A 1 86 ? 55.164 26.704 -99.366 1.00 50.09 86 THR A O 1
ATOM 735 N N . ASP A 1 87 ? 55.467 27.140 -97.184 1.00 51.59 87 ASP A N 1
ATOM 736 C CA . ASP A 1 87 ? 56.836 26.634 -97.115 1.00 51.59 87 ASP A CA 1
ATOM 737 C C . ASP A 1 87 ? 56.761 25.144 -96.735 1.00 51.59 87 ASP A C 1
ATOM 739 O O . ASP A 1 87 ? 56.070 24.754 -95.791 1.00 51.59 87 ASP A O 1
ATOM 743 N N . GLN A 1 88 ? 57.401 24.285 -97.531 1.00 52.03 88 GLN A N 1
ATOM 744 C CA . GLN A 1 88 ? 57.400 22.832 -97.351 1.00 52.03 88 GLN A CA 1
ATOM 745 C C . GLN A 1 88 ? 57.943 22.451 -95.969 1.00 52.03 88 GLN A C 1
ATOM 747 O O . GLN A 1 88 ? 59.126 22.621 -95.684 1.00 52.03 88 GLN A O 1
ATOM 752 N N . VAL A 1 89 ? 57.065 21.906 -95.123 1.00 57.72 89 VAL A N 1
ATOM 753 C CA . VAL A 1 89 ? 57.416 21.328 -93.821 1.00 57.72 89 VAL A CA 1
ATOM 754 C C . VAL A 1 89 ? 58.472 20.237 -94.027 1.00 57.72 89 VAL A C 1
ATOM 756 O O . VAL A 1 89 ? 58.254 19.293 -94.790 1.00 57.72 89 VAL A O 1
ATOM 759 N N . SER A 1 90 ? 59.618 20.359 -93.352 1.00 65.56 90 SER A N 1
ATOM 760 C CA . SER A 1 90 ? 60.676 19.347 -93.385 1.00 65.56 90 SER A CA 1
ATOM 761 C C . SER A 1 90 ? 60.181 18.031 -92.773 1.00 65.56 90 SER A C 1
ATOM 763 O O . SER A 1 90 ? 59.508 18.012 -91.741 1.00 65.56 90 SER A O 1
ATOM 765 N N . VAL A 1 91 ? 60.549 16.899 -93.379 1.00 72.44 91 VAL A N 1
ATOM 766 C CA . VAL A 1 91 ? 60.209 15.548 -92.888 1.00 72.44 91 VAL A CA 1
ATOM 767 C C . VAL A 1 91 ? 60.705 15.315 -91.450 1.00 72.44 91 VAL A C 1
ATOM 769 O O . VAL A 1 91 ? 60.098 14.545 -90.702 1.00 72.44 91 VAL A O 1
ATOM 772 N N . ASP A 1 92 ? 61.773 15.993 -91.029 1.00 75.94 92 ASP A N 1
ATOM 773 C CA . ASP A 1 92 ? 62.329 15.852 -89.679 1.00 75.94 92 ASP A CA 1
ATOM 774 C C . ASP A 1 92 ? 61.538 16.630 -88.609 1.00 75.94 92 ASP A C 1
ATOM 776 O O . ASP A 1 92 ? 61.437 16.171 -87.464 1.00 75.94 92 ASP A O 1
ATOM 780 N N . ASP A 1 93 ? 60.869 17.727 -88.983 1.00 77.81 93 ASP A N 1
ATOM 781 C CA . ASP A 1 93 ? 59.932 18.434 -88.098 1.00 77.81 93 ASP A CA 1
ATOM 782 C C . ASP A 1 93 ? 58.686 17.576 -87.850 1.00 77.81 93 ASP A C 1
ATOM 784 O O . ASP A 1 93 ? 58.249 17.413 -86.708 1.00 77.81 93 ASP A O 1
ATOM 788 N N . LEU A 1 94 ? 58.177 16.920 -88.901 1.00 79.94 94 LEU A N 1
ATOM 789 C CA . LEU A 1 94 ? 57.081 15.952 -88.795 1.00 79.94 94 LEU A CA 1
ATOM 790 C C . LEU A 1 94 ? 57.437 14.785 -87.864 1.00 79.94 94 LEU A C 1
ATOM 792 O O . LEU A 1 94 ? 56.645 14.445 -86.986 1.00 79.94 94 LEU A O 1
ATOM 796 N N . LYS A 1 95 ? 58.641 14.205 -87.976 1.00 82.62 95 LYS A N 1
ATOM 797 C CA . LYS A 1 95 ? 59.100 13.148 -87.051 1.00 82.62 95 LYS A CA 1
ATOM 798 C C . LYS A 1 95 ? 59.180 13.632 -85.604 1.00 82.62 95 LYS A C 1
ATOM 800 O O . LYS A 1 95 ? 58.834 12.888 -84.687 1.00 82.62 95 LYS A O 1
ATOM 805 N N . THR A 1 96 ? 59.631 14.864 -85.382 1.00 85.19 96 THR A N 1
ATOM 806 C CA . THR A 1 96 ? 59.726 15.450 -84.038 1.00 85.19 96 THR A CA 1
ATOM 807 C C . THR A 1 96 ? 58.344 15.637 -83.420 1.00 85.19 96 THR A C 1
ATOM 809 O O . THR A 1 96 ? 58.124 15.234 -82.275 1.00 85.19 96 THR A O 1
ATOM 812 N N . VAL A 1 97 ? 57.388 16.157 -84.194 1.00 84.44 97 VAL A N 1
ATOM 813 C CA . VAL A 1 97 ? 55.987 16.287 -83.774 1.00 84.44 97 VAL A CA 1
ATOM 814 C C . VAL A 1 97 ? 55.376 14.916 -83.484 1.00 84.44 97 VAL A C 1
ATOM 816 O O . VAL A 1 97 ? 54.794 14.731 -82.418 1.00 84.44 97 VAL A O 1
ATOM 819 N N . MET A 1 98 ? 55.572 13.921 -84.353 1.00 84.94 98 MET A N 1
ATOM 820 C CA . MET A 1 98 ? 55.069 12.558 -84.124 1.00 84.94 98 MET A CA 1
ATOM 821 C C . MET A 1 98 ? 55.650 11.929 -82.847 1.00 84.94 98 MET A C 1
ATOM 823 O O . MET A 1 98 ? 54.920 11.309 -82.073 1.00 84.94 98 MET A O 1
ATOM 827 N N . ASN A 1 99 ? 56.939 12.141 -82.567 1.00 89.56 99 ASN A N 1
ATOM 828 C CA . ASN A 1 99 ? 57.569 11.684 -81.325 1.00 89.56 99 ASN A CA 1
ATOM 829 C C . ASN A 1 99 ? 56.999 12.383 -80.080 1.00 89.56 99 ASN A C 1
ATOM 831 O O . ASN A 1 99 ? 56.851 11.751 -79.031 1.00 89.56 99 ASN A O 1
ATOM 835 N N . LEU A 1 100 ? 56.688 13.680 -80.167 1.00 90.44 100 LEU A N 1
ATOM 836 C CA . LEU A 1 100 ? 56.046 14.424 -79.080 1.00 90.44 100 LEU A CA 1
ATOM 837 C C . LEU A 1 100 ? 54.623 13.926 -78.824 1.00 90.44 100 LEU A C 1
ATOM 839 O O . LEU A 1 100 ? 54.276 13.683 -77.668 1.00 90.44 100 LEU A O 1
ATOM 843 N N . VAL A 1 101 ? 53.841 13.710 -79.885 1.00 89.00 101 VAL A N 1
ATOM 844 C CA . VAL A 1 101 ? 52.485 13.152 -79.798 1.00 89.00 101 VAL A CA 1
ATOM 845 C C . VAL A 1 101 ? 52.515 11.774 -79.133 1.00 89.00 101 VAL A C 1
ATOM 847 O O . VAL A 1 101 ? 51.822 11.570 -78.141 1.00 89.00 101 VAL A O 1
ATOM 850 N N . SER A 1 102 ? 53.404 10.871 -79.559 1.00 90.38 102 SER A N 1
ATOM 851 C CA . SER A 1 102 ? 53.530 9.538 -78.946 1.00 90.38 102 SER A CA 1
ATOM 852 C C . SER A 1 102 ? 53.916 9.595 -77.456 1.00 90.38 102 SER A C 1
ATOM 854 O O . SER A 1 102 ? 53.359 8.870 -76.620 1.00 90.38 102 SER A O 1
ATOM 856 N N . LYS A 1 103 ? 54.840 10.490 -77.073 1.00 90.88 103 LYS A N 1
ATOM 857 C CA . LYS A 1 103 ? 55.185 10.711 -75.655 1.00 90.88 103 LYS A CA 1
ATOM 858 C C . LYS A 1 103 ? 53.997 11.246 -74.861 1.00 90.88 103 LYS A C 1
ATOM 860 O O . LYS A 1 103 ? 53.790 10.826 -73.720 1.00 90.88 103 LYS A O 1
ATOM 865 N N . PHE A 1 104 ? 53.231 12.161 -75.446 1.00 89.94 104 PHE A N 1
ATOM 866 C CA . PHE A 1 104 ? 52.044 12.730 -74.824 1.00 89.94 104 PHE A CA 1
ATOM 867 C C . PHE A 1 104 ? 50.960 11.667 -74.601 1.00 89.94 104 PHE A C 1
ATOM 869 O O . PHE A 1 104 ? 50.484 11.522 -73.477 1.00 89.94 104 PHE A O 1
ATOM 876 N N . GLU A 1 105 ? 50.660 10.846 -75.609 1.00 90.19 105 GLU A N 1
ATOM 877 C CA . GLU A 1 105 ? 49.721 9.718 -75.510 1.00 90.19 105 GLU A CA 1
ATOM 878 C C . GLU A 1 105 ? 50.139 8.709 -74.433 1.00 90.19 105 GLU A C 1
ATOM 880 O O . GLU A 1 105 ? 49.322 8.260 -73.622 1.00 90.19 105 GLU A O 1
ATOM 885 N N . THR A 1 106 ? 51.435 8.393 -74.364 1.00 92.56 106 THR A N 1
ATOM 886 C CA . THR A 1 106 ? 51.982 7.489 -73.342 1.00 92.56 106 THR A CA 1
ATOM 887 C C . THR A 1 106 ? 51.818 8.072 -71.937 1.00 92.56 106 THR A C 1
ATOM 889 O O . THR A 1 106 ? 51.451 7.364 -70.995 1.00 92.56 106 THR A O 1
ATOM 892 N N . ASN A 1 107 ? 52.077 9.371 -71.771 1.00 92.81 107 ASN A N 1
ATOM 893 C CA . ASN A 1 107 ? 51.922 10.053 -70.489 1.00 92.81 107 ASN A CA 1
ATOM 894 C C . ASN A 1 107 ? 50.454 10.146 -70.063 1.00 92.81 107 ASN A C 1
ATOM 896 O O . ASN A 1 107 ? 50.158 9.867 -68.900 1.00 92.81 107 ASN A O 1
ATOM 900 N N . LEU A 1 108 ? 49.543 10.461 -70.989 1.00 92.19 108 LEU A N 1
ATOM 901 C CA . LEU A 1 108 ? 48.100 10.441 -70.741 1.00 92.19 108 LEU A CA 1
ATOM 902 C C . LEU A 1 108 ? 47.622 9.049 -70.321 1.00 92.19 108 LEU A C 1
ATOM 904 O O . LEU A 1 108 ? 46.909 8.915 -69.328 1.00 92.19 108 LEU A O 1
ATOM 908 N N . SER A 1 109 ? 48.079 8.003 -71.010 1.00 93.56 109 SER A N 1
ATOM 909 C CA . SER A 1 109 ? 47.738 6.616 -70.672 1.00 93.56 109 SER A CA 1
ATOM 910 C C . SER A 1 109 ? 48.216 6.239 -69.267 1.00 93.56 109 SER A C 1
ATOM 912 O O . SER A 1 109 ? 47.478 5.628 -68.491 1.00 93.56 109 SER A O 1
ATOM 914 N N . ARG A 1 110 ? 49.436 6.652 -68.896 1.00 93.44 110 ARG A N 1
ATOM 915 C CA . ARG A 1 110 ? 49.983 6.432 -67.549 1.00 93.44 110 ARG A CA 1
ATOM 916 C C . ARG A 1 110 ? 49.199 7.199 -66.485 1.00 93.44 110 ARG A C 1
ATOM 918 O O . ARG A 1 110 ? 48.926 6.645 -65.421 1.00 93.44 110 ARG A O 1
ATOM 925 N N . LEU A 1 111 ? 48.824 8.448 -66.766 1.00 92.94 111 LEU A N 1
ATOM 926 C CA . LEU A 1 111 ? 47.998 9.258 -65.873 1.00 92.94 111 LEU A CA 1
ATOM 927 C C . LEU A 1 111 ? 46.646 8.581 -65.627 1.00 92.94 111 LEU A C 1
ATOM 929 O O . LEU A 1 111 ? 46.267 8.392 -64.473 1.00 92.94 111 LEU A O 1
ATOM 933 N N . TYR A 1 112 ? 45.971 8.140 -66.689 1.00 92.44 112 TYR A N 1
ATOM 934 C CA . TYR A 1 112 ? 44.690 7.444 -66.593 1.00 92.44 112 TYR A CA 1
ATOM 935 C C . TYR A 1 112 ? 44.793 6.148 -65.774 1.00 92.44 112 TYR A C 1
ATOM 937 O O . TYR A 1 112 ? 43.987 5.911 -64.873 1.00 92.44 112 TYR A O 1
ATOM 945 N N . ALA A 1 113 ? 45.823 5.331 -66.020 1.00 93.44 113 ALA A N 1
ATOM 946 C CA . ALA A 1 113 ? 46.056 4.104 -65.260 1.00 93.44 113 ALA A CA 1
ATOM 947 C C . ALA A 1 113 ? 46.296 4.379 -63.763 1.00 93.44 113 ALA A C 1
ATOM 949 O O . ALA A 1 113 ? 45.739 3.687 -62.906 1.00 93.44 113 ALA A O 1
ATOM 950 N N . ASN A 1 114 ? 47.078 5.414 -63.441 1.00 94.69 114 ASN A N 1
ATOM 951 C CA . ASN A 1 114 ? 47.331 5.826 -62.061 1.00 94.69 114 ASN A CA 1
ATOM 952 C C . ASN A 1 114 ? 46.062 6.349 -61.378 1.00 94.69 114 ASN A C 1
ATOM 954 O O . ASN A 1 114 ? 45.781 5.962 -60.246 1.00 94.69 114 ASN A O 1
ATOM 958 N N . MET A 1 115 ? 45.267 7.174 -62.068 1.00 94.69 115 MET A N 1
ATOM 959 C CA . MET A 1 115 ? 43.983 7.654 -61.551 1.00 94.69 115 MET A CA 1
ATOM 960 C C . MET A 1 115 ? 43.040 6.489 -61.255 1.00 94.69 115 MET A C 1
ATOM 962 O O . MET A 1 115 ? 42.503 6.413 -60.154 1.00 94.69 115 MET A O 1
ATOM 966 N N . LYS A 1 116 ? 42.909 5.530 -62.179 1.00 95.75 116 LYS A N 1
ATOM 967 C CA . LYS A 1 116 ? 42.081 4.332 -61.984 1.00 95.75 116 LYS A CA 1
ATOM 968 C C . LYS A 1 116 ? 42.518 3.518 -60.762 1.00 95.75 116 LYS A C 1
ATOM 970 O O . LYS A 1 116 ? 41.675 3.060 -59.994 1.00 95.75 116 LYS A O 1
ATOM 975 N N . LYS A 1 117 ? 43.830 3.351 -60.558 1.00 96.38 117 LYS A N 1
ATOM 976 C CA . LYS A 1 117 ? 44.375 2.656 -59.383 1.00 96.38 117 LYS A CA 1
ATOM 977 C C . LYS A 1 117 ? 44.081 3.411 -58.083 1.00 96.38 117 LYS A C 1
ATOM 979 O O . LYS A 1 117 ? 43.707 2.782 -57.098 1.00 96.38 117 LYS A O 1
ATOM 984 N N . ASN A 1 118 ? 44.232 4.734 -58.085 1.00 95.94 118 ASN A N 1
ATOM 985 C CA . ASN A 1 118 ? 43.980 5.565 -56.909 1.00 95.94 118 ASN A CA 1
ATOM 986 C C . ASN A 1 118 ? 42.499 5.578 -56.523 1.00 95.94 118 ASN A C 1
ATOM 988 O O . ASN A 1 118 ? 42.197 5.432 -55.345 1.00 95.94 118 ASN A O 1
ATOM 992 N N . VAL A 1 119 ? 41.590 5.690 -57.500 1.00 96.56 119 VAL A N 1
ATOM 993 C CA . VAL A 1 119 ? 40.138 5.599 -57.263 1.00 96.56 119 VAL A CA 1
ATOM 994 C C . VAL A 1 119 ? 39.799 4.268 -56.598 1.00 96.56 119 VAL A C 1
ATOM 996 O O . VAL A 1 119 ? 39.217 4.265 -55.521 1.00 96.56 119 VAL A O 1
ATOM 999 N N . LYS A 1 120 ? 40.291 3.150 -57.149 1.00 96.38 120 LYS A N 1
ATOM 1000 C CA . LYS A 1 120 ? 40.065 1.825 -56.559 1.00 96.38 120 LYS A CA 1
ATOM 1001 C C . LYS A 1 120 ? 40.564 1.725 -55.109 1.00 96.38 120 LYS A C 1
ATOM 1003 O O . LYS A 1 120 ? 39.880 1.165 -54.262 1.00 96.38 120 LYS A O 1
ATOM 1008 N N . ALA A 1 121 ? 41.746 2.267 -54.814 1.00 96.25 121 ALA A N 1
ATOM 1009 C CA . ALA A 1 121 ? 42.294 2.250 -53.457 1.00 96.25 121 ALA A CA 1
ATOM 1010 C C . ALA A 1 121 ? 41.466 3.101 -52.476 1.00 96.25 121 ALA A C 1
ATOM 1012 O O . ALA A 1 121 ? 41.311 2.723 -51.316 1.00 96.25 121 ALA A O 1
ATOM 1013 N N . ILE A 1 122 ? 40.929 4.237 -52.933 1.00 97.06 122 ILE A N 1
ATOM 1014 C CA . ILE A 1 122 ? 40.030 5.080 -52.136 1.00 97.06 122 ILE A CA 1
ATOM 1015 C C . ILE A 1 122 ? 38.724 4.336 -51.847 1.00 97.06 122 ILE A C 1
ATOM 1017 O O . ILE A 1 122 ? 38.305 4.312 -50.691 1.00 97.06 122 ILE A O 1
ATOM 1021 N N . ASP A 1 123 ? 38.132 3.682 -52.847 1.00 97.62 123 ASP A N 1
ATOM 1022 C CA . ASP A 1 123 ? 36.899 2.903 -52.680 1.00 97.62 123 ASP A CA 1
ATOM 1023 C C . ASP A 1 123 ? 37.083 1.784 -51.638 1.00 97.62 123 ASP A C 1
ATOM 1025 O O . ASP A 1 123 ? 36.302 1.683 -50.691 1.00 97.62 123 ASP A O 1
ATOM 1029 N N . GLU A 1 124 ? 38.176 1.016 -51.733 1.00 97.75 124 GLU A N 1
ATOM 1030 C CA . GLU A 1 124 ? 38.521 -0.038 -50.763 1.00 97.75 124 GLU A CA 1
ATOM 1031 C C . GLU A 1 124 ? 38.725 0.527 -49.338 1.00 97.75 124 GLU A C 1
ATOM 1033 O O . GLU A 1 124 ? 38.332 -0.088 -48.340 1.00 97.75 124 GLU A O 1
ATOM 1038 N N . MET A 1 125 ? 39.322 1.719 -49.208 1.00 97.81 125 MET A N 1
ATOM 1039 C CA . MET A 1 125 ? 39.475 2.394 -47.914 1.00 97.81 125 MET A CA 1
ATOM 1040 C C . MET A 1 125 ? 38.138 2.862 -47.335 1.00 97.81 125 MET A C 1
ATOM 1042 O O . MET A 1 125 ? 37.931 2.739 -46.123 1.00 97.81 125 MET A O 1
ATOM 1046 N N . ILE A 1 126 ? 37.247 3.402 -48.171 1.00 97.50 126 ILE A N 1
ATOM 1047 C CA . ILE A 1 126 ? 35.908 3.838 -47.762 1.00 97.50 126 ILE A CA 1
ATOM 1048 C C . ILE A 1 126 ? 35.111 2.635 -47.265 1.00 97.50 126 ILE A C 1
ATOM 1050 O O . ILE A 1 126 ? 34.613 2.678 -46.144 1.00 97.50 126 ILE A O 1
ATOM 1054 N N . GLU A 1 127 ? 35.068 1.538 -48.022 1.00 98.25 127 GLU A N 1
ATOM 1055 C CA . GLU A 1 127 ? 34.344 0.318 -47.644 1.00 98.25 127 GLU A CA 1
ATOM 1056 C C . GLU A 1 127 ? 34.831 -0.243 -46.297 1.00 98.25 127 GLU A C 1
ATOM 1058 O O . GLU A 1 127 ? 34.038 -0.539 -45.392 1.00 98.25 127 GLU A O 1
ATOM 1063 N N . LYS A 1 128 ? 36.157 -0.306 -46.111 1.00 98.06 128 LYS A N 1
ATOM 1064 C CA . LYS A 1 128 ? 36.760 -0.757 -44.852 1.00 98.06 128 LYS A CA 1
ATOM 1065 C C . LYS A 1 128 ? 36.419 0.167 -43.683 1.00 98.06 128 LYS A C 1
ATOM 1067 O O . LYS A 1 128 ? 36.182 -0.313 -42.573 1.00 98.06 128 LYS A O 1
ATOM 1072 N N . ASN A 1 129 ? 36.424 1.480 -43.894 1.00 97.75 129 ASN A N 1
ATOM 1073 C CA . ASN A 1 129 ? 36.093 2.441 -42.845 1.00 97.75 129 ASN A CA 1
ATOM 1074 C C . ASN A 1 129 ? 34.604 2.396 -42.487 1.00 97.75 129 ASN A C 1
ATOM 1076 O O . ASN A 1 129 ? 34.289 2.370 -41.298 1.00 97.75 129 ASN A O 1
ATOM 1080 N N . THR A 1 130 ? 33.712 2.294 -43.475 1.00 98.06 130 THR A N 1
ATOM 1081 C CA . THR A 1 130 ? 32.268 2.105 -43.267 1.00 98.06 130 THR A CA 1
ATOM 1082 C C . THR A 1 130 ? 32.002 0.861 -42.422 1.00 98.06 130 THR A C 1
ATOM 1084 O O . THR A 1 130 ? 31.383 0.962 -41.365 1.00 98.06 130 THR A O 1
ATOM 1087 N N . SER A 1 131 ? 32.599 -0.279 -42.788 1.00 98.00 131 SER A N 1
ATOM 1088 C C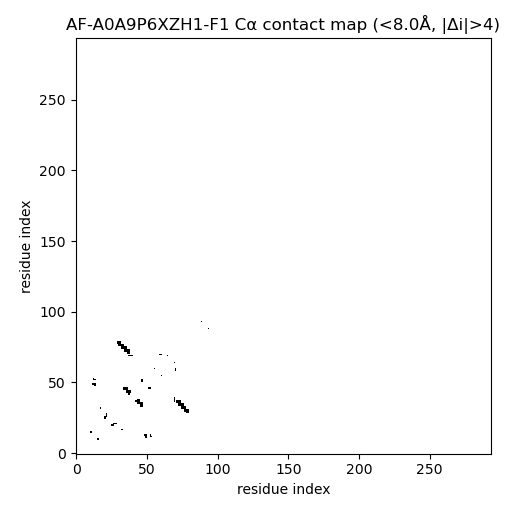A . SER A 1 131 ? 32.461 -1.536 -42.034 1.00 98.00 131 SER A CA 1
ATOM 1089 C C . SER A 1 131 ? 32.926 -1.407 -40.576 1.00 98.00 131 SER A C 1
ATOM 1091 O O . SER A 1 131 ? 32.314 -1.944 -39.652 1.00 98.00 131 SER A O 1
ATOM 1093 N N . ARG A 1 132 ? 34.020 -0.670 -40.329 1.00 98.12 132 ARG A N 1
ATOM 1094 C CA . ARG A 1 132 ? 34.517 -0.422 -38.964 1.00 98.12 132 ARG A CA 1
ATOM 1095 C C . ARG A 1 132 ? 33.571 0.461 -38.156 1.00 98.12 132 ARG A C 1
ATOM 1097 O O . ARG A 1 132 ? 33.404 0.212 -36.964 1.00 98.12 132 ARG A O 1
ATOM 1104 N N . ILE A 1 133 ? 32.983 1.482 -38.777 1.00 98.19 133 ILE A N 1
ATOM 1105 C CA . ILE A 1 133 ? 32.011 2.369 -38.126 1.00 98.19 133 ILE A CA 1
ATOM 1106 C C . ILE A 1 133 ? 30.768 1.571 -37.725 1.00 98.19 133 ILE A C 1
ATOM 1108 O O . ILE A 1 133 ? 30.341 1.663 -36.575 1.00 98.19 133 ILE A O 1
ATOM 1112 N N . GLU A 1 134 ? 30.243 0.736 -38.622 1.00 98.38 134 GLU A N 1
ATOM 1113 C CA . GLU A 1 134 ? 29.090 -0.130 -38.344 1.00 98.38 134 GLU A CA 1
ATOM 1114 C C . GLU A 1 134 ? 29.361 -1.112 -37.198 1.00 98.38 134 GLU A C 1
ATOM 1116 O O . GLU A 1 134 ? 28.532 -1.262 -36.294 1.00 98.38 134 GLU A O 1
ATOM 1121 N N . ALA A 1 135 ? 30.546 -1.729 -37.174 1.00 98.19 135 ALA A N 1
ATOM 1122 C CA . ALA A 1 135 ? 30.939 -2.636 -36.099 1.00 98.19 135 ALA A CA 1
ATOM 1123 C C . ALA A 1 135 ? 31.009 -1.924 -34.736 1.00 98.19 135 ALA A C 1
ATOM 1125 O O . ALA A 1 135 ? 30.508 -2.443 -33.736 1.00 98.19 135 ALA A O 1
ATOM 1126 N N . VAL A 1 136 ? 31.588 -0.718 -34.687 1.00 98.44 136 VAL A N 1
ATOM 1127 C CA . VAL A 1 136 ? 31.662 0.087 -33.456 1.00 98.44 136 VAL A CA 1
ATOM 1128 C C . VAL A 1 136 ? 30.272 0.532 -33.002 1.00 98.44 136 VAL A C 1
ATOM 1130 O O . VAL A 1 136 ? 29.967 0.437 -31.812 1.00 98.44 136 VAL A O 1
ATOM 1133 N N . ALA A 1 137 ? 29.417 0.981 -33.924 1.00 97.88 137 ALA A N 1
ATOM 1134 C CA . ALA A 1 137 ? 28.045 1.369 -33.611 1.00 97.88 137 ALA A CA 1
ATOM 1135 C C . ALA A 1 137 ? 27.263 0.190 -33.010 1.00 97.88 137 ALA A C 1
ATOM 1137 O O . ALA A 1 137 ? 26.690 0.321 -31.930 1.00 97.88 137 ALA A O 1
ATOM 1138 N N . THR A 1 138 ? 27.343 -0.984 -33.642 1.00 98.31 138 THR A N 1
ATOM 1139 C CA . THR A 1 138 ? 26.690 -2.215 -33.172 1.00 98.31 138 THR A CA 1
ATOM 1140 C C . THR A 1 138 ? 27.179 -2.624 -31.780 1.00 98.31 138 THR A C 1
ATOM 1142 O O . THR A 1 138 ? 26.372 -2.918 -30.895 1.00 98.31 138 THR A O 1
ATOM 1145 N N . ALA A 1 139 ? 28.496 -2.596 -31.547 1.00 98.12 139 ALA A N 1
ATOM 1146 C CA . ALA A 1 139 ? 29.078 -2.931 -30.248 1.00 98.12 139 ALA A CA 1
ATOM 1147 C C . ALA A 1 139 ? 28.643 -1.950 -29.144 1.00 98.12 139 ALA A C 1
ATOM 1149 O O . ALA A 1 139 ? 28.335 -2.366 -28.024 1.00 98.12 139 ALA A O 1
ATOM 1150 N N . ASN A 1 140 ? 28.573 -0.654 -29.459 1.00 98.31 140 ASN A N 1
ATOM 1151 C CA . ASN A 1 140 ? 28.108 0.365 -28.520 1.00 98.31 140 ASN A CA 1
ATOM 1152 C C . ASN A 1 140 ? 26.625 0.190 -28.178 1.00 98.31 140 ASN A C 1
ATOM 1154 O O . ASN A 1 140 ? 26.275 0.244 -26.999 1.00 98.31 140 ASN A O 1
ATOM 1158 N N . THR A 1 141 ? 25.770 -0.092 -29.166 1.00 98.31 141 THR A N 1
ATOM 1159 C CA . THR A 1 141 ? 24.351 -0.403 -28.935 1.00 98.31 141 THR A CA 1
ATOM 1160 C C . THR A 1 141 ? 24.190 -1.622 -28.028 1.00 98.31 141 THR A C 1
ATOM 1162 O O . THR A 1 141 ? 23.447 -1.562 -27.050 1.00 98.31 141 THR A O 1
ATOM 1165 N N . ALA A 1 142 ? 24.937 -2.702 -28.279 1.00 98.12 142 ALA A N 1
ATOM 1166 C CA . ALA A 1 142 ? 24.901 -3.893 -27.430 1.00 98.12 142 ALA A CA 1
ATOM 1167 C C . ALA A 1 142 ? 25.325 -3.583 -25.983 1.00 98.12 142 ALA A C 1
ATOM 1169 O O . ALA A 1 142 ? 24.660 -3.995 -25.033 1.00 98.12 142 ALA A O 1
ATOM 1170 N N . LYS A 1 143 ? 26.394 -2.797 -25.800 1.00 98.62 143 LYS A N 1
ATOM 1171 C CA . LYS A 1 143 ? 26.857 -2.378 -24.470 1.00 98.62 143 LYS A CA 1
ATOM 1172 C C . LYS A 1 143 ? 25.817 -1.525 -23.737 1.00 98.62 143 LYS A C 1
ATOM 1174 O O . LYS A 1 143 ? 25.616 -1.717 -22.541 1.00 98.62 143 LYS A O 1
ATOM 1179 N N . MET A 1 144 ? 25.156 -0.600 -24.434 1.00 98.38 144 MET A N 1
ATOM 1180 C CA . MET A 1 144 ? 24.083 0.217 -23.858 1.00 98.38 144 MET A CA 1
ATOM 1181 C C . MET A 1 144 ? 22.892 -0.637 -23.418 1.00 98.38 144 MET A C 1
ATOM 1183 O O . MET A 1 144 ? 22.384 -0.425 -22.318 1.00 98.38 144 MET A O 1
ATOM 1187 N N . ASN A 1 145 ? 22.498 -1.629 -24.221 1.00 98.44 145 ASN A N 1
ATOM 1188 C CA . ASN A 1 145 ? 21.411 -2.544 -23.873 1.00 98.44 145 ASN A CA 1
ATOM 1189 C C . ASN A 1 145 ? 21.731 -3.345 -22.604 1.00 98.44 145 ASN A C 1
ATOM 1191 O O . ASN A 1 145 ? 20.916 -3.371 -21.687 1.00 98.44 145 ASN A O 1
ATOM 1195 N N . LEU A 1 146 ? 22.947 -3.892 -22.486 1.00 98.56 146 LEU A N 1
ATOM 1196 C CA . LEU A 1 146 ? 23.373 -4.611 -21.277 1.00 98.56 146 LEU A CA 1
ATOM 1197 C C . LEU A 1 146 ? 23.355 -3.721 -20.023 1.00 98.56 146 LEU A C 1
ATOM 1199 O O . LEU A 1 146 ? 22.956 -4.163 -18.946 1.00 98.56 146 LEU A O 1
ATOM 1203 N N . ILE A 1 147 ? 23.770 -2.455 -20.148 1.00 98.50 147 ILE A N 1
ATOM 1204 C CA . ILE A 1 147 ? 23.711 -1.489 -19.039 1.00 98.50 147 ILE A CA 1
ATOM 1205 C C . ILE A 1 147 ? 22.254 -1.202 -18.653 1.00 98.50 147 ILE A C 1
ATOM 1207 O O . ILE A 1 147 ? 21.935 -1.155 -17.463 1.00 98.50 147 ILE A O 1
ATOM 1211 N N . ALA A 1 148 ? 21.371 -1.019 -19.637 1.00 98.06 148 ALA A N 1
ATOM 1212 C CA . ALA A 1 148 ? 19.954 -0.777 -19.397 1.00 98.06 148 ALA A CA 1
ATOM 1213 C C . ALA A 1 148 ? 19.291 -1.972 -18.692 1.00 98.06 148 ALA A C 1
ATOM 1215 O O . ALA A 1 148 ? 18.642 -1.782 -17.665 1.00 98.06 148 ALA A O 1
ATOM 1216 N N . GLU A 1 149 ? 19.520 -3.195 -19.173 1.00 98.62 149 GLU A N 1
ATOM 1217 C CA . GLU A 1 149 ? 19.019 -4.433 -18.562 1.00 98.62 149 GLU A CA 1
ATOM 1218 C C . GLU A 1 149 ? 19.499 -4.593 -17.115 1.00 98.62 149 GLU A C 1
ATOM 1220 O O . GLU A 1 149 ? 18.701 -4.863 -16.214 1.00 98.62 149 GLU A O 1
ATOM 1225 N N . HIS A 1 150 ? 20.791 -4.362 -16.866 1.00 98.31 150 HIS A N 1
ATOM 1226 C CA . HIS A 1 150 ? 21.356 -4.409 -15.519 1.00 98.31 150 HIS A CA 1
ATOM 1227 C C . HIS A 1 150 ? 20.707 -3.376 -14.584 1.00 98.31 150 HIS A C 1
ATOM 1229 O O . HIS A 1 150 ? 20.359 -3.692 -13.444 1.00 98.31 150 HIS A O 1
ATOM 1235 N N . ASN A 1 151 ? 20.516 -2.140 -15.053 1.00 98.50 151 ASN A N 1
ATOM 1236 C CA . ASN A 1 151 ? 19.899 -1.085 -14.251 1.00 98.50 151 ASN A CA 1
ATOM 1237 C C . ASN A 1 151 ? 18.421 -1.373 -13.961 1.00 98.50 151 ASN A C 1
ATOM 1239 O O . ASN A 1 151 ? 17.992 -1.189 -12.823 1.00 98.50 151 ASN A O 1
ATOM 1243 N N . ILE A 1 152 ? 17.669 -1.884 -14.942 1.00 98.62 152 ILE A N 1
ATOM 1244 C CA . ILE A 1 152 ? 16.279 -2.329 -14.756 1.00 98.62 152 ILE A CA 1
ATOM 1245 C C . ILE A 1 152 ? 16.214 -3.430 -13.696 1.00 98.62 152 ILE A C 1
ATOM 1247 O O . ILE A 1 152 ? 15.397 -3.353 -12.779 1.00 98.62 152 ILE A O 1
ATOM 1251 N N . LYS A 1 153 ? 17.108 -4.425 -13.766 1.00 98.62 153 LYS A N 1
ATOM 1252 C CA . LYS A 1 153 ? 17.176 -5.498 -12.767 1.00 98.62 153 LYS A CA 1
ATOM 1253 C C . LYS A 1 153 ? 17.414 -4.944 -11.360 1.00 98.62 153 LYS A C 1
ATOM 1255 O O . LYS A 1 153 ? 16.663 -5.270 -10.445 1.00 98.62 153 LYS A O 1
ATOM 1260 N N . LYS A 1 154 ? 18.401 -4.060 -11.197 1.00 98.62 154 LYS A N 1
ATOM 1261 C CA . LYS A 1 154 ? 18.712 -3.439 -9.901 1.00 98.62 154 LYS A CA 1
ATOM 1262 C C . LYS A 1 154 ? 17.550 -2.594 -9.365 1.00 98.62 154 LYS A C 1
ATOM 1264 O O . LYS A 1 154 ? 17.281 -2.612 -8.168 1.00 98.62 154 LYS A O 1
ATOM 1269 N N . MET A 1 155 ? 16.848 -1.864 -10.233 1.00 98.56 155 MET A N 1
ATOM 1270 C CA . MET A 1 155 ? 15.647 -1.116 -9.847 1.00 98.56 155 MET A CA 1
ATOM 1271 C C . MET A 1 155 ? 14.537 -2.047 -9.354 1.00 98.56 155 MET A C 1
ATOM 1273 O O . MET A 1 155 ? 13.942 -1.769 -8.317 1.00 98.56 155 MET A O 1
ATOM 1277 N N . ASN A 1 156 ? 14.298 -3.163 -10.045 1.00 98.56 156 ASN A N 1
ATOM 1278 C CA . ASN A 1 156 ? 13.297 -4.147 -9.632 1.00 98.56 156 ASN A CA 1
ATOM 1279 C C . ASN A 1 156 ? 13.629 -4.769 -8.269 1.00 98.56 156 ASN A C 1
ATOM 1281 O O . ASN A 1 156 ? 12.741 -4.893 -7.432 1.00 98.56 156 ASN A O 1
ATOM 1285 N N . GLU A 1 157 ? 14.898 -5.094 -8.011 1.00 98.62 157 GLU A N 1
ATOM 1286 C CA . GLU A 1 157 ? 15.348 -5.599 -6.704 1.00 98.62 157 GLU A CA 1
ATOM 1287 C C . GLU A 1 157 ? 15.089 -4.583 -5.574 1.00 98.62 157 GLU A C 1
ATOM 1289 O O . GLU A 1 157 ? 14.604 -4.953 -4.505 1.00 98.62 157 GLU A O 1
ATOM 1294 N N . ILE A 1 158 ? 15.344 -3.291 -5.818 1.00 98.62 158 ILE A N 1
ATOM 1295 C CA . ILE A 1 158 ? 15.068 -2.218 -4.847 1.00 98.62 158 ILE A CA 1
ATOM 1296 C C . ILE A 1 158 ? 13.562 -2.069 -4.601 1.00 98.62 158 ILE A C 1
ATOM 1298 O O . ILE A 1 158 ? 13.134 -1.963 -3.451 1.00 98.62 158 ILE A O 1
ATOM 1302 N N . VAL A 1 159 ? 12.753 -2.057 -5.664 1.00 98.62 159 VAL A N 1
ATOM 1303 C CA . VAL A 1 159 ? 11.290 -1.942 -5.559 1.00 98.62 159 VAL A CA 1
ATOM 1304 C C . VAL A 1 159 ? 10.714 -3.110 -4.764 1.00 98.62 159 VAL A C 1
ATOM 1306 O O . VAL A 1 159 ? 9.901 -2.889 -3.869 1.00 98.62 159 VAL A O 1
ATOM 1309 N N . GLU A 1 160 ? 11.172 -4.330 -5.032 1.00 98.69 160 GLU A N 1
ATOM 1310 C CA . GLU A 1 160 ? 10.702 -5.524 -4.337 1.00 98.69 160 GLU A CA 1
ATOM 1311 C C . GLU A 1 160 ? 11.116 -5.534 -2.859 1.00 98.69 160 GLU A C 1
ATOM 1313 O O . GLU A 1 160 ? 10.299 -5.825 -1.985 1.00 98.69 160 GLU A O 1
ATOM 1318 N N . SER A 1 161 ? 12.350 -5.120 -2.551 1.00 98.44 161 SER A N 1
ATOM 1319 C CA . SER A 1 161 ? 12.797 -4.939 -1.165 1.00 98.44 161 SER A CA 1
ATOM 1320 C C . SER A 1 161 ? 11.930 -3.918 -0.420 1.00 98.44 161 SER A C 1
ATOM 1322 O O . SER A 1 161 ? 11.472 -4.186 0.691 1.00 98.44 161 SER A O 1
ATOM 1324 N N . ASN A 1 162 ? 11.660 -2.762 -1.034 1.00 98.50 162 ASN A N 1
ATOM 1325 C CA . ASN A 1 162 ? 10.817 -1.725 -0.436 1.00 98.50 162 ASN A CA 1
ATOM 1326 C C . ASN A 1 162 ? 9.378 -2.211 -0.223 1.00 98.50 162 ASN A C 1
ATOM 1328 O O . ASN A 1 162 ? 8.787 -1.927 0.819 1.00 98.50 162 ASN A O 1
ATOM 1332 N N . ARG A 1 163 ? 8.827 -2.976 -1.176 1.00 98.56 163 ARG A N 1
ATOM 1333 C CA . ARG A 1 163 ? 7.505 -3.605 -1.060 1.00 98.56 163 ARG A CA 1
ATOM 1334 C C . ARG A 1 163 ? 7.438 -4.524 0.162 1.00 98.56 163 ARG A C 1
ATOM 1336 O O . ARG A 1 163 ? 6.516 -4.392 0.960 1.00 98.56 163 ARG A O 1
ATOM 1343 N N . CYS A 1 164 ? 8.425 -5.405 0.336 1.00 98.31 164 CYS A N 1
ATOM 1344 C CA . CYS A 1 164 ? 8.498 -6.322 1.477 1.00 98.31 164 CYS A CA 1
ATOM 1345 C C . CYS A 1 164 ? 8.635 -5.587 2.819 1.00 98.31 164 CYS A C 1
ATOM 1347 O O . CYS A 1 164 ? 7.979 -5.955 3.791 1.00 98.31 164 CYS A O 1
ATOM 1349 N N . MET A 1 165 ? 9.454 -4.531 2.882 1.00 98.38 165 MET A N 1
ATOM 1350 C CA . MET A 1 165 ? 9.601 -3.724 4.100 1.00 98.38 165 MET A CA 1
ATOM 1351 C C . MET A 1 165 ? 8.298 -3.014 4.481 1.00 98.38 165 MET A C 1
ATOM 1353 O O . MET A 1 165 ? 7.945 -2.976 5.658 1.00 98.38 165 MET A O 1
ATOM 1357 N N . LEU A 1 166 ? 7.579 -2.469 3.495 1.00 98.56 166 LEU A N 1
ATOM 1358 C CA . LEU A 1 166 ? 6.297 -1.808 3.724 1.00 98.56 166 LEU A CA 1
ATOM 1359 C C . LEU A 1 166 ? 5.231 -2.794 4.218 1.00 98.56 166 LEU A C 1
ATOM 1361 O O . LEU A 1 166 ? 4.525 -2.488 5.174 1.00 98.56 166 LEU A O 1
ATOM 1365 N N . ASP A 1 167 ? 5.142 -3.975 3.605 1.00 98.56 167 ASP A N 1
ATOM 1366 C CA . ASP A 1 167 ? 4.203 -5.030 4.008 1.00 98.56 167 ASP A CA 1
ATOM 1367 C C . ASP A 1 167 ? 4.455 -5.491 5.454 1.00 98.56 167 ASP A C 1
ATOM 1369 O O . ASP A 1 167 ? 3.537 -5.540 6.274 1.00 98.56 167 ASP A O 1
ATOM 1373 N N . ALA A 1 168 ? 5.724 -5.713 5.812 1.00 98.50 168 ALA A N 1
ATOM 1374 C CA . ALA A 1 168 ? 6.113 -6.064 7.174 1.00 98.50 168 ALA A CA 1
ATOM 1375 C C . ALA A 1 168 ? 5.760 -4.962 8.188 1.00 98.50 168 ALA A C 1
ATOM 1377 O O . ALA A 1 168 ? 5.223 -5.257 9.256 1.00 98.50 168 ALA A O 1
ATOM 1378 N N . ALA A 1 169 ? 6.020 -3.693 7.856 1.00 98.44 169 ALA A N 1
ATOM 1379 C CA . ALA A 1 169 ? 5.696 -2.565 8.727 1.00 98.44 169 ALA A CA 1
ATOM 1380 C C . ALA A 1 169 ? 4.180 -2.408 8.931 1.00 98.44 169 ALA A C 1
ATOM 1382 O O . ALA A 1 169 ? 3.730 -2.166 10.051 1.00 98.44 169 ALA A O 1
ATOM 1383 N N . LEU A 1 170 ? 3.386 -2.578 7.869 1.00 98.50 170 LEU A N 1
ATOM 1384 C CA . LEU A 1 170 ? 1.926 -2.537 7.958 1.00 98.50 170 LEU A CA 1
ATOM 1385 C C . LEU A 1 170 ? 1.384 -3.670 8.827 1.00 98.50 170 LEU A C 1
ATOM 1387 O O . LEU A 1 170 ? 0.510 -3.421 9.654 1.00 98.50 170 LEU A O 1
ATOM 1391 N N . LYS A 1 171 ? 1.929 -4.882 8.685 1.00 98.62 171 LYS A N 1
ATOM 1392 C CA . LYS A 1 171 ? 1.542 -6.023 9.514 1.00 98.62 171 LYS A CA 1
ATOM 1393 C C . LYS A 1 171 ? 1.831 -5.781 10.996 1.00 98.62 171 LYS A C 1
ATOM 1395 O O . LYS A 1 171 ? 0.924 -5.909 11.806 1.00 98.62 171 LYS A O 1
ATOM 1400 N N . ILE A 1 172 ? 3.048 -5.344 11.331 1.00 98.62 172 ILE A N 1
ATOM 1401 C CA . ILE A 1 172 ? 3.428 -5.016 12.716 1.00 98.62 172 ILE A CA 1
ATOM 1402 C C . ILE A 1 172 ? 2.491 -3.953 13.301 1.00 98.62 172 ILE A C 1
ATOM 1404 O O . ILE A 1 172 ? 2.019 -4.099 14.424 1.00 98.62 172 ILE A O 1
ATOM 1408 N N . ASN A 1 173 ? 2.184 -2.900 12.539 1.00 98.50 173 ASN A N 1
ATOM 1409 C CA . ASN A 1 173 ? 1.279 -1.851 13.006 1.00 98.50 173 ASN A CA 1
ATOM 1410 C C . ASN A 1 173 ? -0.140 -2.375 13.266 1.00 98.50 173 ASN A C 1
ATOM 1412 O O . ASN A 1 173 ? -0.744 -1.991 14.266 1.00 98.50 173 ASN A O 1
ATOM 1416 N N . MET A 1 174 ? -0.672 -3.240 12.394 1.00 98.50 174 MET A N 1
ATOM 1417 C CA . MET A 1 174 ? -1.986 -3.857 12.605 1.00 98.50 174 MET A CA 1
ATOM 1418 C C . MET A 1 174 ? -1.997 -4.756 13.841 1.00 98.50 174 MET A C 1
ATOM 1420 O O . MET A 1 174 ? -2.922 -4.644 14.642 1.00 98.50 174 MET A O 1
ATOM 1424 N N . ASP A 1 175 ? -0.964 -5.582 14.022 1.00 98.62 175 ASP A N 1
ATOM 1425 C CA . ASP A 1 175 ? -0.837 -6.472 15.178 1.00 98.62 175 ASP A CA 1
ATOM 1426 C C . ASP A 1 175 ? -0.790 -5.650 16.482 1.00 98.62 175 ASP A C 1
ATOM 1428 O O . ASP A 1 175 ? -1.604 -5.861 17.378 1.00 98.62 175 ASP A O 1
ATOM 1432 N N . CYS A 1 176 ? 0.049 -4.607 16.553 1.00 98.44 176 CYS A N 1
ATOM 1433 C CA . CYS A 1 176 ? 0.117 -3.727 17.727 1.00 98.44 176 CYS A CA 1
ATOM 1434 C C . CYS A 1 176 ? -1.198 -2.982 18.012 1.00 98.44 176 CYS A C 1
ATOM 1436 O O . CYS A 1 176 ? -1.556 -2.780 19.174 1.00 98.44 176 CYS A O 1
ATOM 1438 N N . MET A 1 177 ? -1.916 -2.537 16.975 1.00 98.50 177 MET A N 1
ATOM 1439 C CA . MET A 1 177 ? -3.232 -1.913 17.151 1.00 98.50 177 MET A CA 1
ATOM 1440 C C . MET A 1 177 ? -4.252 -2.908 17.703 1.00 98.50 177 MET A C 1
ATOM 1442 O O . MET A 1 177 ? -5.039 -2.544 18.576 1.00 98.50 177 MET A O 1
ATOM 1446 N N . ASN A 1 178 ? -4.233 -4.146 17.210 1.00 98.62 178 ASN A N 1
ATOM 1447 C CA . ASN A 1 178 ? -5.129 -5.195 17.670 1.00 98.62 178 ASN A CA 1
ATOM 1448 C C . ASN A 1 178 ? -4.858 -5.553 19.139 1.00 98.62 178 ASN A C 1
ATOM 1450 O O . ASN A 1 178 ? -5.792 -5.553 19.938 1.00 98.62 178 ASN A O 1
ATOM 1454 N N . ASP A 1 179 ? -3.588 -5.724 19.515 1.00 98.62 179 ASP A N 1
ATOM 1455 C CA . ASP A 1 179 ? -3.176 -5.978 20.902 1.00 98.62 179 ASP A CA 1
ATOM 1456 C C . ASP A 1 179 ? -3.623 -4.844 21.842 1.00 98.62 179 ASP A C 1
ATOM 1458 O O . ASP A 1 179 ? -4.141 -5.080 22.935 1.00 98.62 179 ASP A O 1
ATOM 1462 N N . ALA A 1 180 ? -3.480 -3.585 21.411 1.00 98.50 180 ALA A N 1
ATOM 1463 C CA . ALA A 1 180 ? -3.930 -2.432 22.189 1.00 98.50 180 ALA A CA 1
ATOM 1464 C C . ALA A 1 180 ? -5.460 -2.398 22.356 1.00 98.50 180 ALA A C 1
ATOM 1466 O O . ALA A 1 180 ? -5.967 -2.047 23.425 1.00 98.50 180 ALA A O 1
ATOM 1467 N N . MET A 1 181 ? -6.211 -2.764 21.313 1.00 98.44 181 MET A N 1
ATOM 1468 C CA . MET A 1 181 ? -7.671 -2.864 21.382 1.00 98.44 181 MET A CA 1
ATOM 1469 C C . MET A 1 181 ? -8.120 -3.997 22.310 1.00 98.44 181 MET A C 1
ATOM 1471 O O . MET A 1 181 ? -9.033 -3.790 23.109 1.00 98.44 181 MET A O 1
ATOM 1475 N N . GLU A 1 182 ? -7.467 -5.156 22.252 1.00 98.75 182 GLU A N 1
ATOM 1476 C CA . GLU A 1 182 ? -7.735 -6.292 23.138 1.00 98.75 182 GLU A CA 1
ATOM 1477 C C . GLU A 1 182 ? -7.434 -5.953 24.606 1.00 98.75 182 GLU A C 1
ATOM 1479 O O . GLU A 1 182 ? -8.248 -6.234 25.493 1.00 98.75 182 GLU A O 1
ATOM 1484 N N . GLY A 1 183 ? -6.328 -5.247 24.864 1.00 98.44 183 GLY A N 1
ATOM 1485 C CA . GLY A 1 183 ? -6.006 -4.717 26.190 1.00 98.44 183 GLY A CA 1
ATOM 1486 C C . GLY A 1 183 ? -7.088 -3.771 26.720 1.00 98.44 183 GLY A C 1
ATOM 1487 O O . GLY A 1 183 ? -7.563 -3.940 27.843 1.00 98.44 183 GLY A O 1
ATOM 1488 N N . ASN A 1 184 ? -7.552 -2.827 25.895 1.00 98.50 184 ASN A N 1
ATOM 1489 C CA . ASN A 1 184 ? -8.629 -1.906 26.276 1.00 98.50 184 ASN A CA 1
ATOM 1490 C C . ASN A 1 184 ? -9.948 -2.636 26.576 1.00 98.50 184 ASN A C 1
ATOM 1492 O O . ASN A 1 184 ? -10.621 -2.308 27.554 1.00 98.50 184 ASN A O 1
ATOM 1496 N N . LEU A 1 185 ? -10.322 -3.625 25.758 1.00 98.50 185 LEU A N 1
ATOM 1497 C CA . LEU A 1 185 ? -11.513 -4.449 25.990 1.00 98.50 185 LEU A CA 1
ATOM 1498 C C . LEU A 1 185 ? -11.419 -5.218 27.311 1.00 98.50 185 LEU A C 1
ATOM 1500 O O . LEU A 1 185 ? -12.387 -5.246 28.073 1.00 98.50 185 LEU A O 1
ATOM 1504 N N . THR A 1 186 ? -10.246 -5.777 27.607 1.00 98.62 186 THR A N 1
ATOM 1505 C CA . THR A 1 186 ? -9.976 -6.481 28.867 1.00 98.62 186 THR A CA 1
ATOM 1506 C C . THR A 1 186 ? -10.146 -5.545 30.063 1.00 98.62 186 THR A C 1
ATOM 1508 O O . THR A 1 186 ? -10.914 -5.852 30.973 1.00 98.62 186 THR A O 1
ATOM 1511 N N . SER A 1 187 ? -9.536 -4.354 30.033 1.00 98.62 187 SER A N 1
ATOM 1512 C CA . SER A 1 187 ? -9.672 -3.371 31.118 1.00 98.62 187 SER A CA 1
ATOM 1513 C C . SER A 1 187 ? -11.114 -2.892 31.322 1.00 98.62 187 SER A C 1
ATOM 1515 O O . SER A 1 187 ? -11.540 -2.682 32.458 1.00 98.62 187 SER A O 1
ATOM 1517 N N . ILE A 1 188 ? -11.889 -2.730 30.243 1.00 98.56 188 ILE A N 1
ATOM 1518 C CA . ILE A 1 188 ? -13.320 -2.401 30.342 1.00 98.56 188 ILE A CA 1
ATOM 1519 C C . ILE A 1 188 ? -14.086 -3.542 31.021 1.00 98.56 188 ILE A C 1
ATOM 1521 O O . ILE A 1 188 ? -14.912 -3.274 31.895 1.00 98.56 188 ILE A O 1
ATOM 1525 N N . SER A 1 189 ? -13.812 -4.796 30.650 1.00 98.50 189 SER A N 1
ATOM 1526 C CA . SER A 1 189 ? -14.442 -5.966 31.270 1.00 98.50 189 SER A CA 1
ATOM 1527 C C . SER A 1 189 ? -14.154 -6.025 32.770 1.00 98.50 189 SER A C 1
ATOM 1529 O O . SER A 1 189 ? -15.083 -6.111 33.569 1.00 98.50 189 SER A O 1
ATOM 1531 N N . GLU A 1 190 ? -12.886 -5.888 33.165 1.00 98.62 190 GLU A N 1
ATOM 1532 C CA . GLU A 1 190 ? -12.471 -5.895 34.574 1.00 98.62 190 GLU A CA 1
ATOM 1533 C C . GLU A 1 190 ? -13.122 -4.759 35.376 1.00 98.62 190 GLU A C 1
ATOM 1535 O O . GLU A 1 190 ? -13.565 -4.953 36.512 1.00 98.62 190 GLU A O 1
ATOM 1540 N N . TYR A 1 191 ? -13.224 -3.566 34.780 1.00 98.62 191 TYR A N 1
ATOM 1541 C CA . TYR A 1 191 ? -13.910 -2.436 35.398 1.00 98.62 191 TYR A CA 1
ATOM 1542 C C . TYR A 1 191 ? -15.395 -2.737 35.640 1.00 98.62 191 TYR A C 1
ATOM 1544 O O . TYR A 1 191 ? -15.903 -2.500 36.740 1.00 98.62 191 TYR A O 1
ATOM 1552 N N . LEU A 1 192 ? -16.092 -3.276 34.633 1.00 98.56 192 LEU A N 1
ATOM 1553 C CA . LEU A 1 192 ? -17.506 -3.635 34.746 1.00 98.56 192 LEU A CA 1
ATOM 1554 C C . LEU A 1 192 ? -17.730 -4.732 35.792 1.00 98.56 192 LEU A C 1
ATOM 1556 O O . LEU A 1 192 ? -18.638 -4.593 36.613 1.00 98.56 192 LEU A O 1
ATOM 1560 N N . ASP A 1 193 ? -16.876 -5.754 35.836 1.00 98.62 193 ASP A N 1
ATOM 1561 C CA . ASP A 1 193 ? -16.925 -6.801 36.861 1.00 98.62 193 ASP A CA 1
ATOM 1562 C C . ASP A 1 193 ? -16.752 -6.221 38.273 1.00 98.62 193 ASP A C 1
ATOM 1564 O O . ASP A 1 193 ? -17.492 -6.573 39.198 1.00 98.62 193 ASP A O 1
ATOM 1568 N N . GLY A 1 194 ? -15.834 -5.264 38.446 1.00 98.62 194 GLY A N 1
ATOM 1569 C CA . GLY A 1 194 ? -15.644 -4.551 39.711 1.00 98.62 194 GLY A CA 1
ATOM 1570 C C . GLY A 1 194 ? -16.872 -3.735 40.137 1.00 98.62 194 GLY A C 1
ATOM 1571 O O . GLY A 1 194 ? -17.274 -3.761 41.311 1.00 98.62 194 GLY A O 1
ATOM 1572 N N . VAL A 1 195 ? -17.508 -3.039 39.190 1.00 98.69 195 VAL A N 1
ATOM 1573 C CA . VAL A 1 195 ? -18.751 -2.288 39.431 1.00 98.69 195 VAL A CA 1
ATOM 1574 C C . VAL A 1 195 ? -19.889 -3.234 39.820 1.00 98.69 195 VAL A C 1
ATOM 1576 O O . VAL A 1 195 ? -20.555 -2.997 40.831 1.00 98.69 195 VAL A O 1
ATOM 1579 N N . ILE A 1 196 ? -20.080 -4.329 39.079 1.00 98.69 196 ILE A N 1
ATOM 1580 C CA . ILE A 1 196 ? -21.094 -5.355 39.365 1.00 98.69 196 ILE A CA 1
ATOM 1581 C C . ILE A 1 196 ? -20.867 -5.960 40.754 1.00 98.69 196 ILE A C 1
ATOM 1583 O O . ILE A 1 196 ? -21.798 -6.037 41.558 1.00 98.69 196 ILE A O 1
ATOM 1587 N N . GLY A 1 197 ? -19.625 -6.323 41.086 1.00 98.69 197 GLY A N 1
ATOM 1588 C CA . GLY A 1 197 ? -19.276 -6.863 42.399 1.00 98.69 197 GLY A CA 1
ATOM 1589 C C . GLY A 1 197 ? -19.585 -5.894 43.546 1.00 98.69 197 GLY A C 1
ATOM 1590 O O . GLY A 1 197 ? -20.083 -6.305 44.596 1.00 98.69 197 GLY A O 1
ATOM 1591 N N . THR A 1 198 ? -19.346 -4.597 43.344 1.00 98.69 198 THR A N 1
ATOM 1592 C CA . THR A 1 198 ? -19.663 -3.553 44.333 1.00 98.69 198 THR A CA 1
ATOM 1593 C C . THR A 1 198 ? -21.171 -3.381 44.514 1.00 98.69 198 THR A C 1
ATOM 1595 O O . THR A 1 198 ? -21.650 -3.286 45.648 1.00 98.69 198 THR A O 1
ATOM 1598 N N . LEU A 1 199 ? -21.929 -3.371 43.414 1.00 98.56 199 LEU A N 1
ATOM 1599 C CA . LEU A 1 199 ? -23.389 -3.280 43.447 1.00 98.56 199 LEU A CA 1
ATOM 1600 C C . LEU A 1 199 ? -24.011 -4.474 44.176 1.00 98.56 199 LEU A C 1
ATOM 1602 O O . LEU A 1 199 ? -24.850 -4.272 45.052 1.00 98.56 199 LEU A O 1
ATOM 1606 N N . ASN A 1 200 ? -23.548 -5.691 43.883 1.00 98.56 200 ASN A N 1
ATOM 1607 C CA . ASN A 1 200 ? -24.035 -6.905 44.536 1.00 98.56 200 ASN A CA 1
ATOM 1608 C C . ASN A 1 200 ? -23.790 -6.874 46.049 1.00 98.56 200 ASN A C 1
ATOM 1610 O O . ASN A 1 200 ? -24.728 -7.065 46.816 1.00 98.56 200 ASN A O 1
ATOM 1614 N N . LYS A 1 201 ? -22.579 -6.509 46.496 1.00 98.62 201 LYS A N 1
ATOM 1615 C CA . LYS A 1 201 ? -22.286 -6.364 47.936 1.00 98.62 201 LYS A CA 1
ATOM 1616 C C . LYS A 1 201 ? -23.225 -5.375 48.624 1.00 98.62 201 LYS A C 1
ATOM 1618 O O . LYS A 1 201 ? -23.694 -5.635 49.728 1.00 98.62 201 LYS A O 1
ATOM 1623 N N . ARG A 1 202 ? -23.510 -4.240 47.980 1.00 98.50 202 ARG A N 1
ATOM 1624 C CA . ARG A 1 202 ? -24.417 -3.228 48.534 1.00 98.50 202 ARG A CA 1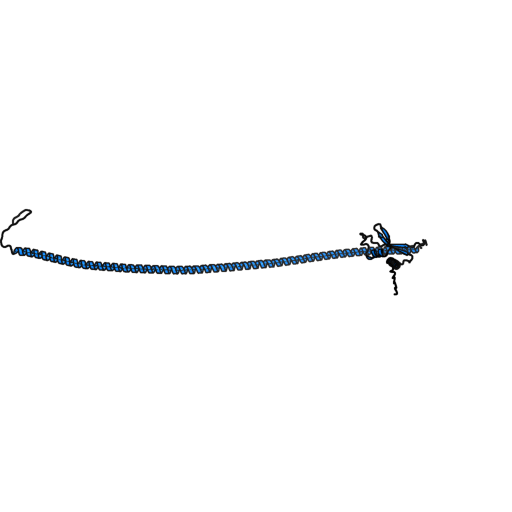
ATOM 1625 C C . ARG A 1 202 ? -25.856 -3.741 48.625 1.00 98.50 202 ARG A C 1
ATOM 1627 O O . ARG A 1 202 ? -26.511 -3.488 49.633 1.00 98.50 202 ARG A O 1
ATOM 1634 N N . LEU A 1 203 ? -26.329 -4.461 47.608 1.00 98.56 203 LEU A N 1
ATOM 1635 C CA . LEU A 1 203 ? -27.648 -5.101 47.618 1.00 98.56 203 LEU A CA 1
ATOM 1636 C C . LEU A 1 203 ? -27.755 -6.172 48.710 1.00 98.56 203 LEU A C 1
ATOM 1638 O O . LEU A 1 203 ? -28.778 -6.233 49.396 1.00 98.56 203 LEU A O 1
ATOM 1642 N N . ASP A 1 204 ? -26.702 -6.963 48.920 1.00 98.50 204 ASP A N 1
ATOM 1643 C CA . ASP A 1 204 ? -26.643 -7.964 49.987 1.00 98.50 204 ASP A CA 1
ATOM 1644 C C . ASP A 1 204 ? -26.723 -7.311 51.371 1.00 98.50 204 ASP A C 1
ATOM 1646 O O . ASP A 1 204 ? -27.531 -7.728 52.204 1.00 98.50 204 ASP A O 1
ATOM 1650 N N . THR A 1 205 ? -25.949 -6.243 51.609 1.00 98.44 205 THR A N 1
ATOM 1651 C CA . THR A 1 205 ? -26.013 -5.473 52.863 1.00 98.44 205 THR A CA 1
ATOM 1652 C C . THR A 1 205 ? -27.407 -4.893 53.089 1.00 98.44 205 THR A C 1
ATOM 1654 O O . THR A 1 205 ? -27.987 -5.098 54.151 1.00 98.44 205 THR A O 1
ATOM 1657 N N . GLN A 1 206 ? -27.996 -4.241 52.082 1.00 98.38 206 GLN A N 1
ATOM 1658 C CA . GLN A 1 206 ? -29.348 -3.683 52.204 1.00 98.38 206 GLN A CA 1
ATOM 1659 C C . GLN A 1 206 ? -30.398 -4.765 52.481 1.00 98.38 206 GLN A C 1
ATOM 1661 O O . GLN A 1 206 ? -31.283 -4.575 53.315 1.00 98.38 206 GLN A O 1
ATOM 1666 N N . SER A 1 207 ? -30.294 -5.916 51.815 1.00 98.50 207 SER A N 1
ATOM 1667 C CA . SER A 1 207 ? -31.198 -7.050 52.031 1.00 98.50 207 SER A CA 1
ATOM 1668 C C . SER A 1 207 ? -31.068 -7.623 53.443 1.00 98.50 207 SER A C 1
ATOM 1670 O O . SER A 1 207 ? -32.074 -7.971 54.067 1.00 98.50 207 SER A O 1
ATOM 1672 N N . HIS A 1 208 ? -29.843 -7.703 53.965 1.00 98.38 208 HIS A N 1
ATOM 1673 C CA . HIS A 1 208 ? -29.577 -8.105 55.342 1.00 98.38 208 HIS A CA 1
ATOM 1674 C C . HIS A 1 208 ? -30.178 -7.112 56.348 1.00 98.38 208 HIS A C 1
ATOM 1676 O O . HIS A 1 208 ? -30.881 -7.526 57.272 1.00 98.38 208 HIS A O 1
ATOM 1682 N N . ASP A 1 209 ? -29.967 -5.812 56.143 1.00 98.38 209 ASP A N 1
ATOM 1683 C CA . ASP A 1 209 ? -30.476 -4.765 57.031 1.00 98.38 209 ASP A CA 1
ATOM 1684 C C . ASP A 1 209 ? -32.007 -4.766 57.079 1.00 98.38 209 ASP A C 1
ATOM 1686 O O . ASP A 1 209 ? -32.593 -4.757 58.164 1.00 98.38 209 ASP A O 1
ATOM 1690 N N . PHE A 1 210 ? -32.674 -4.886 55.925 1.00 98.31 210 PHE A N 1
ATOM 1691 C CA . PHE A 1 210 ? -34.131 -5.034 55.880 1.00 98.31 210 PHE A CA 1
ATOM 1692 C C . PHE A 1 210 ? -34.615 -6.276 56.629 1.00 98.31 210 PHE A C 1
ATOM 1694 O O . PHE A 1 210 ? -35.582 -6.194 57.390 1.00 98.31 210 PHE A O 1
ATOM 1701 N N . ARG A 1 211 ? -33.941 -7.420 56.459 1.00 98.50 211 ARG A N 1
ATOM 1702 C CA . ARG A 1 211 ? -34.282 -8.651 57.185 1.00 98.50 211 ARG A CA 1
ATOM 1703 C C . ARG A 1 211 ? -34.146 -8.466 58.698 1.00 98.50 211 ARG A C 1
ATOM 1705 O O . ARG A 1 211 ? -35.025 -8.911 59.430 1.00 98.50 211 ARG A O 1
ATOM 1712 N N . SER A 1 212 ? -33.090 -7.793 59.151 1.00 98.38 212 SER A N 1
ATOM 1713 C CA . SER A 1 212 ? -32.858 -7.484 60.567 1.00 98.38 212 SER A CA 1
ATOM 1714 C C . SER A 1 212 ? -33.948 -6.572 61.143 1.00 98.38 212 SER A C 1
ATOM 1716 O O . SER A 1 212 ? -34.516 -6.871 62.193 1.00 98.38 212 SER A O 1
ATOM 1718 N N . ILE A 1 213 ? -34.331 -5.511 60.419 1.00 98.44 213 ILE A N 1
ATOM 1719 C CA . ILE A 1 213 ? -35.429 -4.613 60.818 1.00 98.44 213 ILE A CA 1
ATOM 1720 C C . ILE A 1 213 ? -36.742 -5.388 60.973 1.00 98.44 213 ILE A C 1
ATOM 1722 O O . ILE A 1 213 ? -37.419 -5.253 61.994 1.00 98.44 213 ILE A O 1
ATOM 1726 N N . ILE A 1 214 ? -37.093 -6.218 59.984 1.00 98.19 214 ILE A N 1
ATOM 1727 C CA . ILE A 1 214 ? -38.306 -7.047 60.030 1.00 98.19 214 ILE A CA 1
ATOM 1728 C C . ILE A 1 214 ? -38.254 -8.008 61.222 1.00 98.19 214 ILE A C 1
ATOM 1730 O O . ILE A 1 214 ? -39.238 -8.127 61.950 1.00 98.19 214 ILE A O 1
ATOM 1734 N N . HIS A 1 215 ? -37.115 -8.666 61.449 1.00 98.19 215 HIS A N 1
ATOM 1735 C CA . HIS A 1 215 ? -36.937 -9.586 62.569 1.00 98.19 215 HIS A CA 1
ATOM 1736 C C . HIS A 1 215 ? -37.163 -8.894 63.920 1.00 98.19 215 HIS A C 1
ATOM 1738 O O . HIS A 1 215 ? -38.001 -9.347 64.697 1.00 98.19 215 HIS A O 1
ATOM 1744 N N . ASN A 1 216 ? -36.525 -7.743 64.151 1.00 97.94 216 ASN A N 1
ATOM 1745 C CA . ASN A 1 216 ? -36.684 -6.968 65.385 1.00 97.94 216 ASN A CA 1
ATOM 1746 C C . ASN A 1 216 ? -38.134 -6.500 65.601 1.00 97.94 216 ASN A C 1
ATOM 1748 O O . ASN A 1 216 ? -38.636 -6.495 66.729 1.00 97.94 216 ASN A O 1
ATOM 1752 N N . TYR A 1 217 ? -38.830 -6.120 64.524 1.00 98.25 217 TYR A N 1
ATOM 1753 C CA . TYR A 1 217 ? -40.237 -5.724 64.590 1.00 98.25 217 TYR A CA 1
ATOM 1754 C C . TYR A 1 217 ? -41.147 -6.901 64.968 1.00 98.25 217 TYR A C 1
ATOM 1756 O O . TYR A 1 217 ? -42.034 -6.758 65.816 1.00 98.25 217 TYR A O 1
ATOM 1764 N N . ILE A 1 218 ? -40.903 -8.079 64.383 1.00 97.94 218 ILE A N 1
ATOM 1765 C CA . ILE A 1 218 ? -41.610 -9.319 64.727 1.00 97.94 218 ILE A CA 1
ATOM 1766 C C . ILE A 1 218 ? -41.347 -9.697 66.190 1.00 97.94 218 ILE A C 1
ATOM 1768 O O . ILE A 1 218 ? -42.298 -9.987 66.914 1.00 97.94 218 ILE A O 1
ATOM 1772 N N . GLU A 1 219 ? -40.095 -9.656 66.656 1.00 98.00 219 GLU A N 1
ATOM 1773 C CA . GLU A 1 219 ? -39.753 -9.960 68.052 1.00 98.00 219 GLU A CA 1
ATOM 1774 C C . GLU A 1 219 ? -40.437 -9.009 69.038 1.00 98.00 219 GLU A C 1
ATOM 1776 O O . GLU A 1 219 ? -41.051 -9.463 70.005 1.00 98.00 219 GLU A O 1
ATOM 1781 N N . SER A 1 220 ? -40.409 -7.703 68.760 1.00 98.06 220 SER A N 1
ATOM 1782 C CA . SER A 1 220 ? -41.068 -6.689 69.594 1.00 98.06 220 SER A CA 1
ATOM 1783 C C . SER A 1 220 ? -42.581 -6.912 69.661 1.00 98.06 220 SER A C 1
ATOM 1785 O O . SER A 1 220 ? -43.185 -6.850 70.732 1.00 98.06 220 SER A O 1
ATOM 1787 N N . THR A 1 221 ? -43.198 -7.231 68.521 1.00 97.69 221 THR A N 1
ATOM 1788 C CA . THR A 1 221 ? -44.635 -7.520 68.444 1.00 97.69 221 THR A CA 1
ATOM 1789 C C . THR A 1 221 ? -44.985 -8.793 69.221 1.00 97.69 221 THR A C 1
ATOM 1791 O O . THR A 1 221 ? -45.929 -8.798 70.013 1.00 97.69 221 THR A O 1
ATOM 1794 N N . ASN A 1 222 ? -44.192 -9.857 69.067 1.00 97.81 222 ASN A N 1
ATOM 1795 C CA . ASN A 1 222 ? -44.361 -11.104 69.814 1.00 97.81 222 ASN A CA 1
ATOM 1796 C C . ASN A 1 222 ? -44.195 -10.900 71.325 1.00 97.81 222 ASN A C 1
ATOM 1798 O O . ASN A 1 222 ? -44.950 -11.480 72.107 1.00 97.81 222 ASN A O 1
ATOM 1802 N N . PHE A 1 223 ? -43.249 -10.057 71.750 1.00 97.88 223 PHE A N 1
ATOM 1803 C CA . PHE A 1 223 ? -43.071 -9.694 73.155 1.00 97.88 223 PHE A CA 1
ATOM 1804 C C . PHE A 1 223 ? -44.316 -9.000 73.725 1.00 97.88 223 PHE A C 1
ATOM 1806 O O . PHE A 1 223 ? -44.825 -9.415 74.768 1.00 97.88 223 PHE A O 1
ATOM 1813 N N . CYS A 1 224 ? -44.866 -8.010 73.013 1.00 97.69 224 CYS A N 1
ATOM 1814 C CA . CYS A 1 224 ? -46.114 -7.348 73.401 1.00 97.69 224 CYS A CA 1
ATOM 1815 C C . CYS A 1 224 ? -47.283 -8.338 73.504 1.00 97.69 224 CYS A C 1
ATOM 1817 O O . CYS A 1 224 ? -48.016 -8.317 74.493 1.00 97.69 224 CYS A O 1
ATOM 1819 N N . PHE A 1 225 ? -47.442 -9.245 72.532 1.00 97.75 225 PHE A N 1
ATOM 1820 C CA . PHE A 1 225 ? -48.483 -10.274 72.597 1.00 97.75 225 PHE A CA 1
ATOM 1821 C C . PHE A 1 225 ? -48.309 -11.215 73.787 1.00 97.75 225 PHE A C 1
ATOM 1823 O O . PHE A 1 225 ? -49.292 -11.522 74.461 1.00 97.75 225 PHE A O 1
ATOM 1830 N N . LYS A 1 226 ? -47.076 -11.632 74.091 1.00 97.94 226 LYS A N 1
ATOM 1831 C CA . LYS A 1 226 ? -46.785 -12.481 75.251 1.00 97.94 226 LYS A CA 1
ATOM 1832 C C . LYS A 1 226 ? -47.138 -11.781 76.566 1.00 97.94 226 LYS A C 1
ATOM 1834 O O . LYS A 1 226 ? -47.796 -12.392 77.405 1.00 97.94 226 LYS A O 1
ATOM 1839 N N . ASN A 1 227 ? -46.771 -10.509 76.722 1.00 97.31 227 ASN A N 1
ATOM 1840 C CA . ASN A 1 227 ? -47.124 -9.723 77.908 1.00 97.31 227 ASN A CA 1
ATOM 1841 C C . ASN A 1 227 ? -48.638 -9.524 78.034 1.00 97.31 227 ASN A C 1
ATOM 1843 O O . ASN A 1 227 ? -49.190 -9.700 79.118 1.00 97.31 227 ASN A O 1
ATOM 1847 N N . ASN A 1 228 ? -49.326 -9.214 76.932 1.00 97.19 228 ASN A N 1
ATOM 1848 C CA . ASN A 1 228 ? -50.783 -9.080 76.931 1.00 97.19 228 ASN A CA 1
ATOM 1849 C C . ASN A 1 228 ? -51.462 -10.396 77.325 1.00 97.19 228 ASN A C 1
ATOM 1851 O O . ASN A 1 228 ? -52.361 -10.390 78.162 1.00 97.19 228 ASN A O 1
ATOM 1855 N N . ALA A 1 229 ? -51.005 -11.528 76.780 1.00 97.31 229 ALA A N 1
ATOM 1856 C CA . ALA A 1 229 ? -51.511 -12.846 77.150 1.00 97.31 229 ALA A CA 1
ATOM 1857 C C . ALA A 1 229 ? -51.305 -13.135 78.647 1.00 97.31 229 ALA A C 1
ATOM 1859 O O . ALA A 1 229 ? -52.235 -13.581 79.313 1.00 97.31 229 ALA A O 1
ATOM 1860 N N . GLN A 1 230 ? -50.129 -12.819 79.202 1.00 97.38 230 GLN A N 1
ATOM 1861 C CA . GLN A 1 230 ? -49.851 -12.967 80.637 1.00 97.38 230 GLN A CA 1
ATOM 1862 C C . GLN A 1 230 ? -50.747 -12.078 81.508 1.00 97.38 230 GLN A C 1
ATOM 1864 O O . GLN A 1 230 ? -51.255 -12.537 82.529 1.00 97.38 230 GLN A O 1
ATOM 1869 N N . HIS A 1 231 ? -50.975 -10.826 81.105 1.00 96.94 231 HIS A N 1
ATOM 1870 C CA . HIS A 1 231 ? -51.858 -9.911 81.829 1.00 96.94 231 HIS A CA 1
ATOM 1871 C C . HIS A 1 231 ? -53.316 -10.390 81.807 1.00 96.94 231 HIS A C 1
ATOM 1873 O O . HIS A 1 231 ? -53.996 -10.334 82.829 1.00 96.94 231 HIS A O 1
ATOM 1879 N N . ILE A 1 232 ? -53.791 -10.904 80.665 1.00 97.31 232 ILE A N 1
ATOM 1880 C CA . ILE A 1 232 ? -55.122 -11.518 80.556 1.00 97.31 232 ILE A CA 1
ATOM 1881 C C . ILE A 1 232 ? -55.230 -12.716 81.504 1.00 97.31 232 ILE A C 1
ATOM 1883 O O . ILE A 1 232 ? -56.182 -12.775 82.276 1.00 97.31 232 ILE A O 1
ATOM 1887 N N . VAL A 1 233 ? -54.254 -13.631 81.489 1.00 97.56 233 VAL A N 1
ATOM 1888 C CA . VAL A 1 233 ? -54.239 -14.800 82.387 1.00 97.56 233 VAL A CA 1
ATOM 1889 C C . VAL A 1 233 ? -54.280 -14.366 83.855 1.00 97.56 233 VAL A C 1
ATOM 1891 O O . VAL A 1 233 ? -55.150 -14.824 84.586 1.00 97.56 233 VAL A O 1
ATOM 1894 N N . SER A 1 234 ? -53.425 -13.426 84.266 1.00 97.38 234 SER A N 1
ATOM 1895 C CA . SER A 1 234 ? -53.379 -12.912 85.645 1.00 97.38 234 SER A CA 1
ATOM 1896 C C . SER A 1 234 ? -54.700 -12.264 86.084 1.00 97.38 234 SER A C 1
ATOM 1898 O O . SER A 1 234 ? -55.200 -12.523 87.182 1.00 97.38 234 SER A O 1
ATOM 1900 N N . ASN A 1 235 ? -55.321 -11.464 85.210 1.00 96.88 235 ASN A N 1
ATOM 1901 C CA . ASN A 1 235 ? -56.631 -10.872 85.483 1.00 96.88 235 ASN A CA 1
ATOM 1902 C C . ASN A 1 235 ? -57.717 -11.939 85.649 1.00 96.88 235 ASN A C 1
ATOM 1904 O O . ASN A 1 235 ? -58.490 -11.873 86.604 1.00 96.88 235 ASN A O 1
ATOM 1908 N N . VAL A 1 236 ? -57.757 -12.928 84.752 1.00 97.25 236 VAL A N 1
ATOM 1909 C CA . VAL A 1 236 ? -58.714 -14.041 84.826 1.00 97.25 236 VAL A CA 1
ATOM 1910 C C . VAL A 1 236 ? -58.510 -14.845 86.112 1.00 97.25 236 VAL A C 1
ATOM 1912 O O . VAL A 1 236 ? -59.481 -15.144 86.802 1.00 97.25 236 VAL A O 1
ATOM 1915 N N . GLU A 1 237 ? -57.267 -15.149 86.489 1.00 96.94 237 GLU A N 1
ATOM 1916 C CA . GLU A 1 237 ? -56.951 -15.839 87.746 1.00 96.94 237 GLU A CA 1
ATOM 1917 C C . GLU A 1 237 ? -57.446 -15.056 88.971 1.00 96.94 237 GLU A C 1
ATOM 1919 O O . GLU A 1 237 ? -58.046 -15.641 89.875 1.00 96.94 237 GLU A O 1
ATOM 1924 N N . LYS A 1 238 ? -57.264 -13.729 88.983 1.00 96.75 238 LYS A N 1
ATOM 1925 C CA . LYS A 1 238 ? -57.741 -12.848 90.059 1.00 96.75 238 LYS A CA 1
ATOM 1926 C C . LYS A 1 238 ? -59.270 -12.777 90.144 1.00 96.75 238 LYS A C 1
ATOM 1928 O O . LYS A 1 238 ? -59.833 -12.734 91.240 1.00 96.75 238 LYS A O 1
ATOM 1933 N N . GLU A 1 239 ? -59.966 -12.745 89.011 1.00 96.75 239 GLU A N 1
ATOM 1934 C CA . GLU A 1 239 ? -61.431 -12.796 89.010 1.00 96.75 239 GLU A CA 1
ATOM 1935 C C . GLU A 1 239 ? -61.946 -14.156 89.487 1.00 96.75 239 GLU A C 1
ATOM 1937 O O . GLU A 1 239 ? -62.878 -14.206 90.291 1.00 96.75 239 GLU A O 1
ATOM 1942 N N . ILE A 1 240 ? -61.305 -15.257 89.079 1.00 96.62 240 ILE A N 1
ATOM 1943 C CA . ILE A 1 240 ? -61.636 -16.609 89.546 1.00 96.62 240 ILE A CA 1
ATOM 1944 C C . ILE A 1 240 ? -61.483 -16.722 91.067 1.00 96.62 240 ILE A C 1
ATOM 1946 O O . ILE A 1 240 ? -62.364 -17.284 91.720 1.00 96.62 240 ILE A O 1
ATOM 1950 N N . THR A 1 241 ? -60.405 -16.195 91.658 1.00 96.06 241 THR A N 1
ATOM 1951 C CA . THR A 1 241 ? -60.230 -16.223 93.121 1.00 96.06 241 THR A CA 1
ATOM 1952 C C . THR A 1 241 ? -61.290 -15.388 93.832 1.00 96.06 241 THR A C 1
ATOM 1954 O O . THR A 1 241 ? -61.904 -15.878 94.778 1.00 96.06 241 THR A O 1
ATOM 1957 N N . THR A 1 242 ? -61.588 -14.190 93.324 1.00 96.38 242 THR A N 1
ATOM 1958 C CA . THR A 1 242 ? -62.639 -13.315 93.872 1.00 96.38 242 THR A CA 1
ATOM 1959 C C . THR A 1 242 ? -64.017 -13.986 93.815 1.00 96.38 242 THR A C 1
ATOM 1961 O O . THR A 1 242 ? -64.761 -13.986 94.796 1.00 96.38 242 THR A O 1
ATOM 1964 N N . LEU A 1 243 ? -64.355 -14.618 92.686 1.00 95.62 243 LEU A N 1
ATOM 1965 C CA . LEU A 1 243 ? -65.591 -15.387 92.528 1.00 95.62 243 LEU A CA 1
ATOM 1966 C C . LEU A 1 243 ? -65.641 -16.578 93.484 1.00 95.62 243 LEU A C 1
ATOM 1968 O O . LEU A 1 243 ? -66.683 -16.833 94.085 1.00 95.62 243 LEU A O 1
ATOM 1972 N N . LYS A 1 244 ? -64.526 -17.296 93.653 1.00 95.31 244 LYS A N 1
ATOM 1973 C CA . LYS A 1 244 ? -64.427 -18.427 94.581 1.00 95.31 244 LYS A CA 1
ATOM 1974 C C . LYS A 1 244 ? -64.680 -17.992 96.026 1.00 95.31 244 LYS A C 1
ATOM 1976 O O . LYS A 1 244 ? -65.439 -18.658 96.727 1.00 95.31 244 LYS A O 1
ATOM 1981 N N . GLU A 1 245 ? -64.100 -16.871 96.454 1.00 94.50 245 GLU A N 1
ATOM 1982 C CA . GLU A 1 245 ? -64.325 -16.282 97.781 1.00 94.50 245 GLU A CA 1
ATOM 1983 C C . GLU A 1 245 ? -65.778 -15.834 97.971 1.00 94.50 245 GLU A C 1
ATOM 1985 O O . GLU A 1 245 ? -66.421 -16.216 98.951 1.00 94.50 245 GLU A O 1
ATOM 1990 N N . HIS A 1 246 ? -66.323 -15.077 97.012 1.00 95.25 246 HIS A N 1
ATOM 1991 C CA . HIS A 1 246 ? -67.716 -14.633 97.041 1.00 95.25 246 HIS A CA 1
ATOM 1992 C C . HIS A 1 246 ? -68.681 -15.822 97.119 1.00 95.25 246 HIS A C 1
ATOM 1994 O O . HIS A 1 246 ? -69.591 -15.830 97.948 1.00 95.25 246 HIS A O 1
ATOM 2000 N N . ASN A 1 247 ? -68.455 -16.855 96.303 1.00 94.25 247 ASN A N 1
ATOM 2001 C CA . ASN A 1 247 ? -69.277 -18.058 96.291 1.00 94.25 247 ASN A CA 1
ATOM 2002 C C . ASN A 1 247 ? -69.172 -18.843 97.609 1.00 94.25 247 ASN A C 1
ATOM 2004 O O . ASN A 1 247 ? -70.188 -19.308 98.123 1.00 94.25 247 ASN A O 1
ATOM 2008 N N . SER A 1 248 ? -67.975 -18.945 98.202 1.00 94.00 248 SER A N 1
ATOM 2009 C CA . SER A 1 248 ? -67.783 -19.561 99.524 1.00 94.00 248 SER A CA 1
ATOM 2010 C C . SER A 1 248 ? -68.577 -18.823 100.602 1.00 94.00 248 SER A C 1
ATOM 2012 O O . SER A 1 248 ? -69.307 -19.450 101.365 1.00 94.00 248 SER A O 1
ATOM 2014 N N . LYS A 1 249 ? -68.499 -17.488 100.624 1.00 93.38 249 LYS A N 1
ATOM 2015 C CA . LYS A 1 249 ? -69.222 -16.648 101.586 1.00 93.38 249 LYS A CA 1
ATOM 2016 C C . LYS A 1 249 ? -70.739 -16.727 101.404 1.00 93.38 249 LYS A C 1
ATOM 2018 O O . LYS A 1 249 ? -71.467 -16.847 102.383 1.00 93.38 249 LYS A O 1
ATOM 2023 N N . ALA A 1 250 ? -71.225 -16.692 100.164 1.00 91.69 250 ALA A N 1
ATOM 2024 C CA . ALA A 1 250 ? -72.648 -16.842 99.859 1.00 91.69 250 ALA A CA 1
ATOM 2025 C C . ALA A 1 250 ? -73.180 -18.228 100.261 1.00 91.69 250 ALA A C 1
ATOM 2027 O O . ALA A 1 250 ? -74.308 -18.341 100.747 1.00 91.69 250 ALA A O 1
ATOM 2028 N N . THR A 1 251 ? -72.361 -19.271 100.088 1.00 91.06 251 THR A N 1
ATOM 2029 C CA . THR A 1 251 ? -72.669 -20.634 100.542 1.00 91.06 251 THR A CA 1
ATOM 2030 C C . THR A 1 251 ? -72.733 -20.693 102.067 1.00 91.06 251 THR A C 1
ATOM 2032 O O . THR A 1 251 ? -73.699 -21.220 102.609 1.00 91.06 251 THR A O 1
ATOM 2035 N N . GLU A 1 252 ? -71.762 -20.104 102.770 1.00 91.12 252 GLU A N 1
ATOM 2036 C CA . GLU A 1 252 ? -71.733 -20.034 104.238 1.00 91.12 252 GLU A CA 1
ATOM 2037 C C . GLU A 1 252 ? -72.952 -19.289 104.801 1.00 91.12 252 GLU A C 1
ATOM 2039 O O . GLU A 1 252 ? -73.633 -19.800 105.688 1.00 91.12 252 GLU A O 1
ATOM 2044 N N . GLN A 1 253 ? -73.302 -18.138 104.218 1.00 91.12 253 GLN A N 1
ATOM 2045 C CA . GLN A 1 253 ? -74.504 -17.379 104.576 1.00 91.12 253 GLN A CA 1
ATOM 2046 C C . GLN A 1 253 ? -75.792 -18.183 104.353 1.00 91.12 253 GLN A C 1
ATOM 2048 O O . GLN A 1 253 ? -76.684 -18.155 105.202 1.00 91.12 253 GLN A O 1
ATOM 2053 N N . HIS A 1 254 ? -75.903 -18.914 103.238 1.00 90.94 254 HIS A N 1
ATOM 2054 C CA . HIS A 1 254 ? -77.046 -19.800 102.996 1.00 90.94 254 HIS A CA 1
ATOM 2055 C C . HIS A 1 254 ? -77.110 -20.941 104.012 1.00 90.94 254 HIS A C 1
ATOM 2057 O O . HIS A 1 254 ? -78.186 -21.211 104.539 1.00 90.94 254 HIS A O 1
ATOM 2063 N N . VAL A 1 255 ? -75.983 -21.590 104.321 1.00 91.19 255 VAL A N 1
ATOM 2064 C CA . VAL A 1 255 ? -75.921 -22.645 105.343 1.00 91.19 255 VAL A CA 1
ATOM 2065 C C . VAL A 1 255 ? -76.343 -22.094 106.706 1.00 91.19 255 VAL A C 1
ATOM 2067 O O . VAL A 1 255 ? -77.175 -22.706 107.371 1.00 91.19 255 VAL A O 1
ATOM 2070 N N . GLU A 1 256 ? -75.858 -20.916 107.105 1.00 89.25 256 GLU A N 1
ATOM 2071 C CA . GLU A 1 256 ? -76.263 -20.262 108.354 1.00 89.25 256 GLU A CA 1
ATOM 2072 C C . GLU A 1 256 ? -77.766 -19.942 108.367 1.00 89.25 256 GLU A C 1
ATOM 2074 O O . GLU A 1 256 ? -78.445 -20.173 109.368 1.00 89.25 256 GLU A O 1
ATOM 2079 N N . MET A 1 257 ? -78.313 -19.452 107.252 1.00 88.94 257 MET A N 1
ATOM 2080 C CA . MET A 1 257 ? -79.742 -19.171 107.110 1.00 88.94 257 MET A CA 1
ATOM 2081 C C . MET A 1 257 ? -80.587 -20.446 107.211 1.00 88.94 257 MET A C 1
ATOM 2083 O O . MET A 1 257 ? -81.620 -20.439 107.883 1.00 88.94 257 MET A O 1
ATOM 2087 N N . VAL A 1 258 ? -80.141 -21.549 106.601 1.00 86.69 258 VAL A N 1
ATOM 2088 C CA . VAL A 1 258 ? -80.774 -22.871 106.719 1.00 86.69 258 VAL A CA 1
ATOM 2089 C C . VAL A 1 258 ? -80.712 -23.366 108.163 1.00 86.69 258 VAL A C 1
ATOM 2091 O O . VAL A 1 258 ? -81.736 -23.798 108.684 1.00 86.69 258 VAL A O 1
ATOM 2094 N N . ILE A 1 259 ? -79.568 -23.240 108.844 1.00 87.00 259 ILE A N 1
ATOM 2095 C CA . ILE A 1 259 ? -79.419 -23.601 110.263 1.00 87.00 259 ILE A CA 1
ATOM 2096 C C . ILE A 1 259 ? -80.361 -22.765 111.136 1.00 87.00 259 ILE A C 1
ATOM 2098 O O . ILE A 1 259 ? -81.085 -23.329 111.952 1.00 87.00 259 ILE A O 1
ATOM 2102 N N . LYS A 1 260 ? -80.403 -21.437 110.957 1.00 87.00 260 LYS A N 1
ATOM 2103 C CA . LYS A 1 260 ? -81.314 -20.546 111.696 1.00 87.00 260 LYS A CA 1
ATOM 2104 C C . LYS A 1 260 ? -82.773 -20.887 111.434 1.00 87.00 260 LYS A C 1
ATOM 2106 O O . LYS A 1 260 ? -83.550 -20.934 112.380 1.00 87.00 260 LYS A O 1
ATOM 2111 N N . SER A 1 261 ? -83.141 -21.153 110.183 1.00 85.56 261 SER A N 1
ATOM 2112 C CA . SER A 1 261 ? -84.504 -21.544 109.808 1.00 85.56 261 SER A CA 1
ATOM 2113 C C . SER A 1 261 ? -84.881 -22.892 110.418 1.00 85.56 261 SER A C 1
ATOM 2115 O O . SER A 1 261 ? -85.960 -23.016 110.989 1.00 85.56 261 SER A O 1
ATOM 2117 N N . ALA A 1 262 ? -83.977 -23.875 110.382 1.00 79.38 262 ALA A N 1
ATOM 2118 C CA . ALA A 1 262 ? -84.154 -25.170 111.032 1.00 79.38 262 ALA A CA 1
ATOM 2119 C C . ALA A 1 262 ? -84.275 -25.032 112.560 1.00 79.38 262 ALA A C 1
ATOM 2121 O O . ALA A 1 262 ? -85.151 -25.652 113.159 1.00 79.38 262 ALA A O 1
ATOM 2122 N N . ALA A 1 263 ? -83.466 -24.175 113.191 1.00 77.50 263 ALA A N 1
ATOM 2123 C CA . ALA A 1 263 ? -83.553 -23.866 114.618 1.00 77.50 263 ALA A CA 1
ATOM 2124 C C . ALA A 1 263 ? -84.860 -23.138 114.976 1.00 77.50 263 ALA A C 1
ATOM 2126 O O . ALA A 1 263 ? -85.468 -23.449 115.997 1.00 77.50 263 ALA A O 1
ATOM 2127 N N . HIS A 1 264 ? -85.330 -22.209 114.136 1.00 78.56 264 HIS A N 1
ATOM 2128 C CA . HIS A 1 264 ? -86.622 -21.537 114.304 1.00 78.56 264 HIS A CA 1
ATOM 2129 C C . HIS A 1 264 ? -87.795 -22.507 114.163 1.00 78.56 264 HIS A C 1
ATOM 2131 O O . HIS A 1 264 ? -88.720 -22.440 114.966 1.00 78.56 264 HIS A O 1
ATOM 2137 N N . LEU A 1 265 ? -87.747 -23.420 113.186 1.00 77.12 265 LEU A N 1
ATOM 2138 C CA . LEU A 1 265 ? -88.701 -24.522 113.038 1.00 77.12 265 LEU A CA 1
ATOM 2139 C C . LEU A 1 265 ? -88.707 -25.397 114.293 1.00 77.12 265 LEU A C 1
ATOM 2141 O O . LEU A 1 265 ? -89.765 -25.595 114.881 1.00 77.12 265 LEU A O 1
ATOM 2145 N N . TYR A 1 266 ? -87.530 -25.820 114.761 1.00 74.06 266 TYR A N 1
ATOM 2146 C CA . TYR A 1 266 ? -87.372 -26.616 115.979 1.00 74.06 266 TYR A CA 1
ATOM 2147 C C . TYR A 1 266 ? -87.931 -25.895 117.221 1.00 74.06 266 TYR A C 1
ATOM 2149 O O . TYR A 1 266 ? -88.685 -26.480 118.000 1.00 74.06 266 TYR A O 1
ATOM 2157 N N . HIS A 1 267 ? -87.638 -24.601 117.388 1.00 69.88 267 HIS A N 1
ATOM 2158 C CA . HIS A 1 267 ? -88.167 -23.776 118.477 1.00 69.88 267 HIS A CA 1
ATOM 2159 C C . HIS A 1 267 ? -89.662 -23.471 118.345 1.00 69.88 267 HIS A C 1
ATOM 2161 O O . HIS A 1 267 ? -90.342 -23.419 119.361 1.00 69.88 267 HIS A O 1
ATOM 2167 N N . SER A 1 268 ? -90.200 -23.294 117.139 1.00 65.62 268 SER A N 1
ATOM 2168 C CA . SER A 1 268 ? -91.640 -23.131 116.899 1.00 65.62 268 SER A CA 1
ATOM 2169 C C . SER A 1 268 ? -92.399 -24.410 117.252 1.00 65.62 268 SER A C 1
ATOM 2171 O O . SER A 1 268 ? -93.423 -24.339 117.930 1.00 65.62 268 SER A O 1
ATOM 2173 N N . THR A 1 269 ? -91.850 -25.582 116.918 1.00 60.78 269 THR A N 1
ATOM 2174 C CA . THR A 1 269 ? -92.393 -26.868 117.372 1.00 60.78 269 THR A CA 1
ATOM 2175 C C . THR A 1 269 ? -92.260 -27.066 118.887 1.00 60.78 269 THR A C 1
ATOM 2177 O O . THR A 1 269 ? -93.166 -27.628 119.493 1.00 60.78 269 THR A O 1
ATOM 2180 N N . LEU A 1 270 ? -91.207 -26.541 119.534 1.00 54.09 270 LEU A N 1
ATOM 2181 C CA . LEU A 1 270 ? -91.039 -26.584 120.998 1.00 54.09 270 LEU A CA 1
ATOM 2182 C C . LEU A 1 270 ? -91.946 -25.581 121.747 1.00 54.09 270 LEU A C 1
ATOM 2184 O O . LEU A 1 270 ? -92.447 -25.873 122.832 1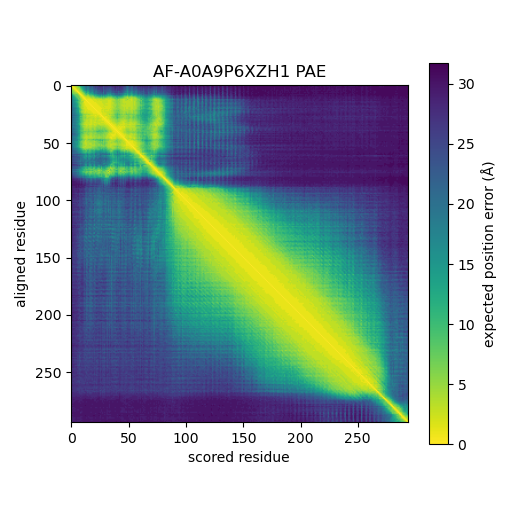.00 54.09 270 LEU A O 1
ATOM 2188 N N . SER A 1 271 ? -92.186 -24.394 121.194 1.00 47.56 271 SER A N 1
ATOM 2189 C CA . SER A 1 271 ? -93.078 -23.381 121.778 1.00 47.56 271 SER A CA 1
ATOM 2190 C C . SER A 1 271 ? -94.547 -23.782 121.640 1.00 47.56 271 SER A C 1
ATOM 2192 O O . SER A 1 271 ? -95.310 -23.610 122.590 1.00 47.56 271 SER A O 1
ATOM 2194 N N . ASN A 1 272 ? -94.920 -24.450 120.541 1.00 46.56 272 ASN A N 1
ATOM 2195 C CA . ASN A 1 272 ? -96.229 -25.096 120.417 1.00 46.56 272 ASN A CA 1
ATOM 2196 C C . ASN A 1 272 ? -96.430 -26.249 121.420 1.00 46.56 272 ASN A C 1
ATOM 2198 O O . ASN A 1 272 ? -97.569 -26.597 121.708 1.00 46.56 272 ASN A O 1
ATOM 2202 N N . THR A 1 273 ? -95.368 -26.793 122.033 1.00 42.97 273 THR A N 1
ATOM 2203 C CA . THR A 1 273 ? -95.511 -27.762 123.140 1.00 42.97 273 THR A CA 1
ATOM 2204 C C . THR A 1 273 ? -95.704 -27.134 124.528 1.00 42.97 273 THR A C 1
ATOM 2206 O O . THR A 1 273 ? -96.005 -27.860 125.470 1.00 42.97 273 THR A O 1
ATOM 2209 N N . LYS A 1 274 ? -95.591 -25.804 124.693 1.00 39.50 274 LYS A N 1
ATOM 2210 C CA . LYS A 1 274 ? -95.842 -25.114 125.982 1.00 39.50 274 LYS A CA 1
ATOM 2211 C C . LYS A 1 274 ? -97.142 -24.302 126.037 1.00 39.50 274 LYS A C 1
ATOM 2213 O O . LYS A 1 274 ? -97.441 -23.737 127.084 1.00 39.50 274 LYS A O 1
ATOM 2218 N N . GLN A 1 275 ? -97.926 -24.283 124.957 1.00 36.16 275 GLN A N 1
ATOM 2219 C CA . GLN A 1 275 ? -99.201 -23.560 124.875 1.00 36.16 275 GLN A CA 1
ATOM 2220 C C . GLN A 1 275 ? -100.348 -24.436 124.336 1.00 36.16 275 GLN A C 1
ATOM 2222 O O . GLN A 1 275 ? -101.218 -23.955 123.622 1.00 36.16 275 GLN A O 1
ATOM 2227 N N . VAL A 1 276 ? -100.357 -25.723 124.707 1.00 37.44 276 VAL A N 1
ATOM 2228 C CA . VAL A 1 276 ? -101.537 -26.599 124.618 1.00 37.44 276 VAL A CA 1
ATOM 2229 C C . VAL A 1 276 ? -101.691 -27.328 125.954 1.00 37.44 276 VAL A C 1
ATOM 2231 O O . VAL A 1 276 ? -101.308 -28.482 126.126 1.00 37.44 276 VAL A O 1
ATOM 2234 N N . SER A 1 277 ? -102.217 -26.603 126.936 1.00 36.31 277 SER A N 1
ATOM 2235 C CA . SER A 1 277 ? -103.025 -27.183 128.004 1.00 36.31 277 SER A CA 1
ATOM 2236 C C . SER A 1 277 ? -104.452 -26.709 127.756 1.00 36.31 277 SER A C 1
ATOM 2238 O O . SER A 1 277 ? -104.692 -25.508 127.849 1.00 36.31 277 SER A O 1
ATOM 2240 N N . ASN A 1 278 ? -105.339 -27.660 127.462 1.00 35.81 278 ASN A N 1
ATOM 2241 C CA . ASN A 1 278 ? -106.791 -27.522 127.325 1.00 35.81 278 ASN A CA 1
ATOM 2242 C C . ASN A 1 278 ? -107.270 -26.570 126.218 1.00 35.81 278 ASN A C 1
ATOM 2244 O O . ASN A 1 278 ? -107.332 -25.363 126.407 1.00 35.81 278 ASN A O 1
ATOM 2248 N N . ASP A 1 279 ? -107.622 -27.120 125.059 1.00 35.00 279 ASP A N 1
ATOM 2249 C CA . ASP A 1 279 ? -109.028 -27.283 124.672 1.00 35.00 279 ASP A CA 1
ATOM 2250 C C . ASP A 1 279 ? -109.119 -27.983 123.306 1.00 35.00 279 ASP A C 1
ATOM 2252 O O . ASP A 1 279 ? -108.117 -28.248 122.644 1.00 35.00 279 ASP A O 1
ATOM 2256 N N . GLU A 1 280 ? -110.337 -28.397 122.997 1.00 36.28 280 GLU A N 1
ATOM 2257 C CA . GLU A 1 280 ? -110.792 -29.340 121.985 1.00 36.28 280 GLU A CA 1
ATOM 2258 C C . GLU A 1 280 ? -110.163 -29.270 120.584 1.00 36.28 280 GLU A C 1
ATOM 2260 O O . GLU A 1 280 ? -109.783 -28.237 120.037 1.00 36.28 280 GLU A O 1
ATOM 2265 N N . VAL A 1 281 ? -110.129 -30.464 119.996 1.00 38.44 281 VAL A N 1
ATOM 2266 C CA . VAL A 1 281 ? -109.856 -30.768 118.596 1.00 38.44 281 VAL A CA 1
ATOM 2267 C C . VAL A 1 281 ? -110.874 -30.073 117.691 1.00 38.44 281 VAL A C 1
ATOM 2269 O O . VAL A 1 281 ? -112.067 -30.293 117.860 1.00 38.44 281 VAL A O 1
ATOM 2272 N N . ASP A 1 282 ? -110.394 -29.396 116.647 1.00 35.66 282 ASP A N 1
ATOM 2273 C CA . ASP A 1 282 ? -111.107 -29.319 115.370 1.00 35.66 282 ASP A CA 1
ATOM 2274 C C . ASP A 1 282 ? -110.120 -29.523 114.211 1.00 35.66 282 ASP A C 1
ATOM 2276 O O . ASP A 1 282 ? -109.280 -28.683 113.883 1.00 35.66 282 ASP A O 1
ATOM 2280 N N . ILE A 1 283 ? -110.197 -30.717 113.621 1.00 40.97 283 ILE A N 1
ATOM 2281 C CA . ILE A 1 283 ? -109.499 -31.102 112.397 1.00 40.97 283 ILE A CA 1
ATOM 2282 C C . ILE A 1 283 ? -110.410 -30.714 111.237 1.00 40.97 283 ILE A C 1
ATOM 2284 O O . ILE A 1 283 ? -111.448 -31.341 111.032 1.00 40.97 283 ILE A O 1
ATOM 2288 N N . ILE A 1 284 ? -109.985 -29.739 110.434 1.00 41.50 284 ILE A N 1
ATOM 2289 C CA . ILE A 1 284 ? -110.548 -29.506 109.102 1.00 41.50 284 ILE A CA 1
ATOM 2290 C C . ILE A 1 284 ? -109.472 -29.850 108.074 1.00 41.50 284 ILE A C 1
ATOM 2292 O O . ILE A 1 284 ? -108.486 -29.142 107.886 1.00 41.50 284 ILE A O 1
ATOM 2296 N N . CYS A 1 285 ? -109.675 -31.006 107.448 1.00 41.41 285 CYS A N 1
ATOM 2297 C CA . CYS A 1 285 ? -108.975 -31.489 106.270 1.00 41.41 285 CYS A CA 1
ATOM 2298 C C . CYS A 1 285 ? -109.827 -31.132 105.047 1.00 41.41 285 CYS A C 1
ATOM 2300 O O . CYS A 1 285 ? -110.840 -31.782 104.800 1.00 41.41 285 CYS A O 1
ATOM 2302 N N . ASP A 1 286 ? -109.409 -30.127 104.277 1.00 41.69 286 ASP A N 1
ATOM 2303 C CA . ASP A 1 286 ? -109.964 -29.859 102.948 1.00 41.69 286 ASP A CA 1
ATOM 2304 C C . ASP A 1 286 ? -109.084 -30.543 101.892 1.00 41.69 286 ASP A C 1
ATOM 2306 O O . ASP A 1 286 ? -108.125 -29.970 101.375 1.00 41.69 286 ASP A O 1
ATOM 2310 N N . GLY A 1 287 ? -109.404 -31.808 101.597 1.00 43.59 287 GLY A N 1
ATOM 2311 C CA . GLY A 1 287 ? -108.927 -32.494 100.391 1.00 43.59 287 GLY A CA 1
ATOM 2312 C C . GLY A 1 287 ? -108.295 -33.873 100.604 1.00 43.59 287 GLY A C 1
ATOM 2313 O O . GLY A 1 287 ? -107.080 -34.007 100.513 1.00 43.59 287 GLY A O 1
ATOM 2314 N N . CYS A 1 288 ? -109.157 -34.894 100.744 1.00 40.12 288 CYS A N 1
ATOM 2315 C CA . CYS A 1 288 ? -108.913 -36.346 100.559 1.00 40.12 288 CYS A CA 1
ATOM 2316 C C . CYS A 1 288 ? -108.271 -37.102 101.757 1.00 40.12 288 CYS A C 1
ATOM 2318 O O . CYS A 1 288 ? -107.075 -37.003 101.988 1.00 40.12 288 CYS A O 1
ATOM 2320 N N . CYS A 1 289 ? -109.014 -37.804 102.636 1.00 40.56 289 CYS A N 1
ATOM 2321 C CA . CYS A 1 289 ? -109.846 -39.033 102.501 1.00 40.56 289 CYS A CA 1
ATOM 2322 C C . CYS A 1 289 ? -109.106 -40.390 102.669 1.00 40.56 289 CYS A C 1
ATOM 2324 O O . CYS A 1 289 ? -108.910 -41.100 101.686 1.00 40.56 289 CYS A O 1
ATOM 2326 N N . SER A 1 290 ? -108.806 -40.823 103.907 1.00 39.69 290 SER A N 1
ATOM 2327 C CA . SER A 1 290 ? -109.364 -42.063 104.522 1.00 39.69 290 SER A CA 1
ATOM 2328 C C . SER A 1 290 ? -108.682 -42.462 105.856 1.00 39.69 290 SER A C 1
ATOM 2330 O O . SER A 1 290 ? -107.492 -42.205 106.017 1.00 39.69 290 SER A O 1
ATOM 2332 N N . PRO A 1 291 ? -109.402 -43.104 106.808 1.00 44.47 291 PRO A N 1
ATOM 2333 C CA . PRO A 1 291 ? -109.024 -43.195 108.226 1.00 44.47 291 PRO A CA 1
ATOM 2334 C C . PRO A 1 291 ? -108.648 -44.618 108.685 1.00 44.47 291 PRO A C 1
ATOM 2336 O O . PRO A 1 291 ? -109.341 -45.567 108.326 1.00 44.47 291 PRO A O 1
ATOM 2339 N N . VAL A 1 292 ? -107.657 -44.789 109.576 1.00 35.59 292 VAL A N 1
ATOM 2340 C CA . VAL A 1 292 ? -107.545 -46.017 110.397 1.00 35.59 292 VAL A CA 1
ATOM 2341 C C . VAL A 1 292 ? -107.036 -45.708 111.813 1.00 35.59 292 VAL A C 1
ATOM 2343 O O . VAL A 1 292 ? -106.069 -44.983 112.002 1.00 35.59 292 VAL A O 1
ATOM 2346 N N . LYS A 1 293 ? -107.767 -46.280 112.776 1.00 38.50 293 LYS A N 1
ATOM 2347 C CA . LYS A 1 293 ? -107.708 -46.193 114.243 1.00 38.50 293 LYS A CA 1
ATOM 2348 C C . LYS A 1 293 ? -106.367 -46.598 114.875 1.00 38.50 293 LYS A C 1
ATOM 2350 O O . LYS A 1 293 ? -105.759 -47.567 114.423 1.00 38.50 293 LYS A O 1
ATOM 2355 N N . GLY A 1 294 ? -106.061 -45.978 116.019 1.00 37.81 294 GLY A N 1
ATOM 2356 C CA . GLY A 1 294 ? -105.051 -46.398 116.995 1.00 37.81 294 GLY A CA 1
ATOM 2357 C C . GLY A 1 294 ? -104.428 -45.212 117.698 1.00 37.81 294 GLY A C 1
ATOM 2358 O O . GLY A 1 294 ? -103.299 -44.871 117.302 1.00 37.81 294 GLY A O 1
#

Sequence (294 aa):
MVNVDYYYQRESMYDRLQARVRQVFGFPDHFKFKFGYKDKENDFVVLGSDRQMSAILPYGYDRFSTLPEDYLMCFTIVPDDKNERTDQVSVDDLKTVMNLVSKFETNLSRLYANMKKNVKAIDEMIEKNTSRIEAVATANTAKMNLIAEHNIKKMNEIVESNRCMLDAALKINMDCMNDAMEGNLTSISEYLDGVIGTLNKRLDTQSHDFRSIIHNYIESTNFCFKNNAQHIVSNVEKEITTLKEHNSKATEQHVEMVIKSAAHLYHSTLSNTKQVSNDEVDIICDGCCSPVKG

Organism: Rhizopus oryzae (NCBI:txid64495)